Protein AF-W9GDC3-F1 (afdb_monomer_lite)

Secondary structure (DSSP, 8-state):
-PPPHHHHHHHHHHHHHHHHHHHHHHHHHHHHHHHHHHHHHHHHHHHHHHHHHHHHHHHHHHHHHHTT-TTGGGSSS---HHHHHHHHHHHHHHHHHHHHHHHHHHHHGGGS-TTS-HHHHHHHHHHHHHHHHHH-SSSSSSTT---HHHHHHHHHHTEEE-S--STTS-SEEEPPHHHHHHHTTSHHHHHHHHHHHHHHHHHHH-TTTTHHHHHHHHHHHHHHHHHH-TT-SSS-GGG----

pLDDT: mean 88.35, std 12.3, range [47.78, 98.81]

Structure (mmCIF, N/CA/C/O backbone):
data_AF-W9GDC3-F1
#
_entry.id   AF-W9GDC3-F1
#
loop_
_atom_site.group_PDB
_atom_site.id
_atom_site.type_symbol
_atom_site.label_atom_id
_atom_site.label_alt_id
_atom_site.label_comp_id
_atom_site.label_asym_id
_atom_site.label_e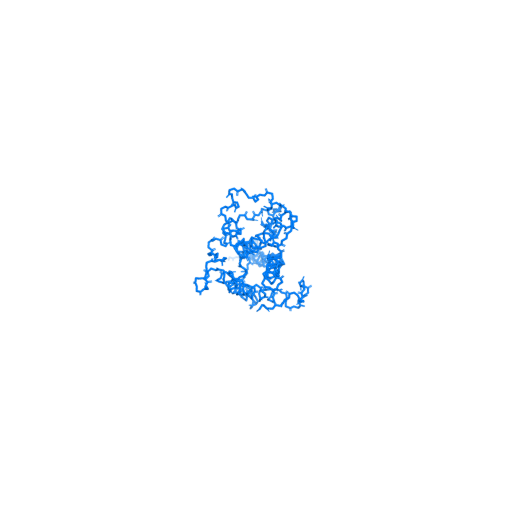ntity_id
_atom_site.label_seq_id
_atom_site.pdbx_PDB_ins_code
_atom_site.Cartn_x
_atom_site.Cartn_y
_atom_site.Cartn_z
_atom_site.occupancy
_atom_site.B_iso_or_equiv
_atom_site.auth_seq_id
_atom_site.auth_comp_id
_atom_site.auth_asym_id
_atom_site.auth_atom_id
_atom_site.pdbx_PDB_model_num
ATOM 1 N N . MET A 1 1 ? 25.804 4.069 -78.299 1.00 51.66 1 MET A N 1
ATOM 2 C CA . MET A 1 1 ? 25.306 5.002 -77.266 1.00 51.66 1 MET A CA 1
ATOM 3 C C . MET A 1 1 ? 26.262 4.945 -76.088 1.00 51.66 1 MET A C 1
ATOM 5 O O . MET A 1 1 ? 26.186 4.019 -75.295 1.00 51.66 1 MET A O 1
ATOM 9 N N . THR A 1 2 ? 27.228 5.857 -76.030 1.00 60.91 2 THR A N 1
ATOM 10 C CA . THR A 1 2 ? 28.110 6.018 -74.868 1.00 60.91 2 THR A CA 1
ATOM 11 C C . THR A 1 2 ? 27.336 6.804 -73.816 1.00 60.91 2 THR A C 1
ATOM 13 O O . THR A 1 2 ? 26.931 7.932 -74.090 1.00 60.91 2 THR A O 1
ATOM 16 N N . MET A 1 3 ? 27.059 6.207 -72.655 1.00 60.12 3 MET A N 1
ATOM 17 C CA . MET A 1 3 ? 26.543 6.977 -71.521 1.00 60.12 3 MET A CA 1
ATOM 18 C C . MET A 1 3 ? 27.547 8.084 -71.188 1.00 60.12 3 MET A C 1
ATOM 20 O O . MET A 1 3 ? 28.739 7.810 -71.056 1.00 60.12 3 MET A O 1
ATOM 24 N N . ASP A 1 4 ? 27.060 9.319 -71.084 1.00 78.06 4 ASP A N 1
ATOM 25 C CA . ASP A 1 4 ? 27.863 10.472 -70.689 1.00 78.06 4 ASP A CA 1
ATOM 26 C C . ASP A 1 4 ? 28.371 10.270 -69.249 1.00 78.06 4 ASP A C 1
ATOM 28 O O . ASP A 1 4 ? 27.628 9.813 -68.374 1.00 78.06 4 ASP A O 1
ATOM 32 N N . ALA A 1 5 ? 29.648 10.563 -68.995 1.00 74.81 5 ALA A N 1
ATOM 33 C CA . ALA A 1 5 ? 30.296 10.303 -67.704 1.00 74.81 5 ALA A CA 1
ATOM 34 C C . ALA A 1 5 ? 29.594 11.043 -66.548 1.00 74.81 5 ALA A C 1
ATOM 36 O O . ALA A 1 5 ? 29.575 10.568 -65.410 1.00 74.81 5 ALA A O 1
ATOM 37 N N . SER A 1 6 ? 28.952 12.168 -66.869 1.00 77.38 6 SER A N 1
ATOM 38 C CA . SER A 1 6 ? 28.090 12.946 -65.980 1.00 77.38 6 SER A CA 1
ATOM 39 C C . SER A 1 6 ? 26.901 12.125 -65.455 1.00 77.38 6 SER A C 1
ATOM 41 O O . SER A 1 6 ? 26.665 12.085 -64.249 1.00 77.38 6 SER A O 1
ATOM 43 N N . ALA A 1 7 ? 26.207 11.387 -66.328 1.00 79.62 7 ALA A N 1
ATOM 44 C CA . ALA A 1 7 ? 25.048 10.571 -65.973 1.00 79.62 7 ALA A CA 1
ATOM 45 C C . ALA A 1 7 ? 25.432 9.389 -65.071 1.00 79.62 7 ALA A C 1
ATOM 47 O O . ALA A 1 7 ? 24.717 9.074 -64.119 1.00 79.62 7 ALA A O 1
ATOM 48 N N . VAL A 1 8 ? 26.590 8.766 -65.324 1.00 80.56 8 VAL A N 1
ATOM 49 C CA . VAL A 1 8 ? 27.132 7.696 -64.466 1.00 80.56 8 VAL A CA 1
ATOM 50 C C . VAL A 1 8 ? 27.438 8.234 -63.065 1.00 80.56 8 VAL A C 1
ATOM 52 O O . VAL A 1 8 ? 27.071 7.604 -62.073 1.00 80.56 8 VAL A O 1
ATOM 55 N N . ALA A 1 9 ? 28.051 9.417 -62.972 1.00 82.69 9 ALA A N 1
ATOM 56 C CA . ALA A 1 9 ? 28.372 10.049 -61.695 1.00 82.69 9 ALA A CA 1
ATOM 57 C C . ALA A 1 9 ? 27.112 10.429 -60.897 1.00 82.69 9 ALA A C 1
ATOM 59 O O . ALA A 1 9 ? 27.062 10.198 -59.689 1.00 82.69 9 ALA A O 1
ATOM 60 N N . THR A 1 10 ? 26.071 10.951 -61.554 1.00 87.25 10 THR A N 1
ATOM 61 C CA . THR A 1 10 ? 24.799 11.289 -60.894 1.00 87.25 10 THR A CA 1
ATOM 62 C C . THR A 1 10 ? 24.083 10.050 -60.363 1.00 87.25 10 THR A C 1
ATOM 64 O O . THR A 1 10 ? 23.611 10.059 -59.227 1.00 87.25 10 THR A O 1
ATOM 67 N N . ILE A 1 11 ? 24.037 8.966 -61.145 1.00 87.44 11 ILE A N 1
ATOM 68 C CA . ILE A 1 11 ? 23.433 7.700 -60.708 1.00 87.44 11 ILE A CA 1
ATOM 69 C C . ILE A 1 11 ? 24.215 7.121 -59.523 1.00 87.44 11 ILE A C 1
ATOM 71 O O . ILE A 1 11 ? 23.612 6.726 -58.526 1.00 87.44 11 ILE A O 1
ATOM 75 N N . ALA A 1 12 ? 25.549 7.127 -59.586 1.00 85.56 12 ALA A N 1
ATOM 76 C CA . ALA A 1 12 ? 26.391 6.664 -58.486 1.00 85.56 12 ALA A CA 1
ATOM 77 C C . ALA A 1 12 ? 26.170 7.492 -57.207 1.00 85.56 12 ALA A C 1
ATOM 79 O O . ALA A 1 12 ? 25.976 6.925 -56.132 1.00 85.56 12 ALA A O 1
ATOM 80 N N . ALA A 1 13 ? 26.120 8.823 -57.318 1.00 87.81 13 ALA A N 1
ATOM 81 C CA . ALA A 1 13 ? 25.856 9.709 -56.186 1.00 87.81 13 ALA A CA 1
ATOM 82 C C . ALA A 1 13 ? 24.460 9.483 -55.579 1.00 87.81 13 ALA A C 1
ATOM 84 O O . ALA A 1 13 ? 24.324 9.435 -54.356 1.00 87.81 13 ALA A O 1
ATOM 85 N N . ALA A 1 14 ? 23.435 9.281 -56.413 1.00 87.56 14 ALA A N 1
ATOM 86 C CA . ALA A 1 14 ? 22.078 8.987 -55.955 1.00 87.56 14 ALA A CA 1
ATOM 87 C C . ALA A 1 14 ? 21.995 7.645 -55.206 1.00 87.56 14 ALA A C 1
ATOM 89 O O . ALA A 1 14 ? 21.336 7.560 -54.170 1.00 87.56 14 ALA A O 1
ATOM 90 N N . LEU A 1 15 ? 22.704 6.615 -55.680 1.00 89.19 15 LEU A N 1
ATOM 91 C CA . LEU A 1 15 ? 22.777 5.312 -55.009 1.00 89.19 15 LEU A CA 1
ATOM 92 C C . LEU A 1 15 ? 23.493 5.400 -53.655 1.00 89.19 15 LEU A C 1
ATOM 94 O O . LEU A 1 15 ? 23.014 4.834 -52.672 1.00 89.19 15 LEU A O 1
ATOM 98 N N . VAL A 1 16 ? 24.599 6.147 -53.578 1.00 91.44 16 VAL A N 1
ATOM 99 C CA . VAL A 1 16 ? 25.315 6.393 -52.315 1.00 91.44 16 VAL A CA 1
ATOM 100 C C . VAL A 1 16 ? 24.430 7.156 -51.327 1.00 91.44 16 VAL A C 1
ATOM 102 O O . VAL A 1 16 ? 24.347 6.771 -50.161 1.00 91.44 16 VAL A O 1
ATOM 105 N N . ALA A 1 17 ? 23.718 8.190 -51.784 1.00 89.31 17 ALA A N 1
ATOM 106 C CA . ALA A 1 17 ? 22.806 8.961 -50.943 1.00 89.31 17 ALA A CA 1
ATOM 107 C C . ALA A 1 17 ? 21.631 8.113 -50.425 1.00 89.31 17 ALA A C 1
ATOM 109 O O . ALA A 1 17 ? 21.289 8.192 -49.245 1.00 89.31 17 ALA A O 1
ATOM 110 N N . ALA A 1 18 ? 21.047 7.260 -51.272 1.00 87.88 18 ALA A N 1
ATOM 111 C CA . ALA A 1 18 ? 19.974 6.351 -50.872 1.00 87.88 18 ALA A CA 1
ATOM 112 C C . ALA A 1 18 ? 20.450 5.323 -49.833 1.00 87.88 18 ALA A C 1
ATOM 114 O O . ALA A 1 18 ? 19.770 5.092 -48.832 1.00 87.88 18 ALA A O 1
ATOM 115 N N . LEU A 1 19 ? 21.642 4.747 -50.022 1.00 91.56 19 LEU A N 1
ATOM 116 C CA . LEU A 1 19 ? 22.237 3.817 -49.062 1.00 91.56 19 LEU A CA 1
ATOM 117 C C . LEU A 1 19 ? 22.540 4.508 -47.721 1.00 91.56 19 LEU A C 1
ATOM 119 O O . LEU A 1 19 ? 22.236 3.960 -46.658 1.00 91.56 19 LEU A O 1
ATOM 123 N N . ALA A 1 20 ? 23.075 5.732 -47.754 1.00 89.00 20 ALA A N 1
ATOM 124 C CA . ALA A 1 20 ? 23.308 6.539 -46.558 1.00 89.00 20 ALA A CA 1
ATOM 125 C C . ALA A 1 20 ? 21.994 6.839 -45.814 1.00 89.00 20 ALA A C 1
ATOM 127 O O . ALA A 1 20 ? 21.903 6.608 -44.613 1.00 89.00 20 ALA A O 1
ATOM 128 N N . ALA A 1 21 ? 20.937 7.251 -46.517 1.00 88.12 21 ALA A N 1
ATOM 129 C CA . ALA A 1 21 ? 19.636 7.516 -45.904 1.00 88.12 21 ALA A CA 1
ATOM 130 C C . ALA A 1 21 ? 19.016 6.261 -45.259 1.00 88.12 21 ALA A C 1
ATOM 132 O O . ALA A 1 21 ? 18.512 6.329 -44.136 1.00 88.12 21 ALA A O 1
ATOM 133 N N . LEU A 1 22 ? 19.088 5.105 -45.929 1.00 90.19 22 LEU A N 1
ATOM 134 C CA . LEU A 1 22 ? 18.569 3.836 -45.404 1.00 90.19 22 LEU A CA 1
ATOM 135 C C . LEU A 1 22 ? 19.338 3.366 -44.165 1.00 90.19 22 LEU A C 1
ATOM 137 O O . LEU A 1 22 ? 18.732 2.952 -43.176 1.00 90.19 22 LEU A O 1
ATOM 141 N N . THR A 1 23 ? 20.668 3.462 -44.195 1.00 87.19 23 THR A N 1
ATOM 142 C CA . THR A 1 23 ? 21.517 3.118 -43.045 1.00 87.19 23 THR A CA 1
ATOM 143 C C . THR A 1 23 ? 21.293 4.073 -41.876 1.00 87.19 23 THR A C 1
ATOM 145 O O . THR A 1 23 ? 21.126 3.607 -40.750 1.00 87.19 23 THR A O 1
ATOM 148 N N . SER A 1 24 ? 21.186 5.382 -42.122 1.00 89.56 24 SER A N 1
ATOM 149 C CA . SER A 1 24 ? 20.829 6.372 -41.101 1.00 89.56 24 SER A CA 1
ATOM 150 C C . SER A 1 24 ? 19.452 6.108 -40.491 1.00 89.56 24 SER A C 1
ATOM 152 O O . SER A 1 24 ? 19.323 6.137 -39.269 1.00 89.56 24 SER A O 1
ATOM 154 N N . ALA A 1 25 ? 18.437 5.794 -41.301 1.00 87.62 25 ALA A N 1
ATOM 155 C CA . ALA A 1 25 ? 17.101 5.459 -40.808 1.00 87.62 25 ALA A CA 1
ATOM 156 C C . ALA A 1 25 ? 17.109 4.177 -39.959 1.00 87.62 25 ALA A C 1
ATOM 158 O O . ALA A 1 25 ? 16.491 4.134 -38.894 1.00 87.62 25 ALA A O 1
ATOM 159 N N . TRP A 1 26 ? 17.853 3.153 -40.386 1.00 86.12 26 TRP A N 1
ATOM 160 C CA . TRP A 1 26 ? 18.022 1.913 -39.629 1.00 86.12 26 TRP A CA 1
ATOM 161 C C . TRP A 1 26 ? 18.735 2.146 -38.290 1.00 86.12 26 TRP A C 1
ATOM 163 O O . TRP A 1 26 ? 18.253 1.700 -37.245 1.00 86.12 26 TRP A O 1
ATOM 173 N N . PHE A 1 27 ? 19.840 2.900 -38.290 1.00 86.69 27 PHE A N 1
ATOM 174 C CA . PHE A 1 27 ? 20.553 3.272 -37.067 1.00 86.69 27 PHE A CA 1
ATOM 175 C C . PHE A 1 27 ? 19.678 4.108 -36.131 1.00 86.69 27 PHE A C 1
ATOM 177 O O . PHE A 1 27 ? 19.668 3.838 -34.933 1.00 86.69 27 PHE A O 1
ATOM 184 N N . ALA A 1 28 ? 18.907 5.063 -36.659 1.00 83.88 28 ALA A N 1
ATOM 185 C CA . ALA A 1 28 ? 17.985 5.886 -35.880 1.00 83.88 28 ALA A CA 1
ATOM 186 C C . ALA A 1 28 ? 16.851 5.060 -35.252 1.00 83.88 28 ALA A C 1
ATOM 188 O O . ALA A 1 28 ? 16.516 5.249 -34.084 1.00 83.88 28 ALA A O 1
ATOM 189 N N . GLN A 1 29 ? 16.281 4.096 -35.981 1.00 80.69 29 GLN A N 1
ATOM 190 C CA . GLN A 1 29 ? 15.280 3.186 -35.417 1.00 80.69 29 GLN A CA 1
ATOM 191 C C . GLN A 1 29 ? 15.870 2.299 -34.317 1.00 80.69 29 GLN A C 1
ATOM 193 O O . GLN A 1 29 ? 15.242 2.101 -33.272 1.00 80.69 29 GLN A O 1
ATOM 198 N N . ARG A 1 30 ? 17.084 1.779 -34.530 1.00 79.31 30 ARG A N 1
ATOM 199 C CA . ARG A 1 30 ? 17.767 0.908 -33.568 1.00 79.31 30 ARG A CA 1
ATOM 200 C C . ARG A 1 30 ? 18.193 1.668 -32.311 1.00 79.31 30 ARG A C 1
ATOM 202 O O . ARG A 1 30 ? 17.996 1.159 -31.209 1.00 79.31 30 ARG A O 1
ATOM 209 N N . SER A 1 31 ? 18.707 2.889 -32.455 1.00 77.12 31 SER A N 1
ATOM 210 C CA . SER A 1 31 ? 19.062 3.752 -31.324 1.00 77.12 31 SER A CA 1
ATOM 211 C C . SER A 1 31 ? 17.824 4.198 -30.542 1.00 77.12 31 SER A C 1
ATOM 213 O O . SER A 1 31 ? 17.837 4.144 -29.315 1.00 77.12 31 SER A O 1
ATOM 215 N N . ALA A 1 32 ? 16.717 4.526 -31.218 1.00 77.44 32 ALA A N 1
ATOM 216 C CA . ALA A 1 32 ? 15.449 4.849 -30.565 1.00 77.44 32 ALA A CA 1
ATOM 217 C C . ALA A 1 32 ? 14.855 3.649 -29.806 1.00 77.44 32 ALA A C 1
ATOM 219 O O . ALA A 1 32 ? 14.276 3.814 -28.734 1.00 77.44 32 ALA A O 1
ATOM 220 N N . ALA A 1 33 ? 14.983 2.426 -30.332 1.00 73.75 33 ALA A N 1
ATOM 221 C CA . ALA A 1 33 ? 14.582 1.215 -29.613 1.00 73.75 33 ALA A CA 1
ATOM 222 C C . ALA A 1 33 ? 15.433 0.990 -28.350 1.00 73.75 33 ALA A C 1
ATOM 224 O O . ALA A 1 33 ? 14.867 0.816 -27.274 1.00 73.75 33 ALA A O 1
ATOM 225 N N . ALA A 1 34 ? 16.762 1.076 -28.459 1.00 72.00 34 ALA A N 1
ATOM 226 C CA . ALA A 1 34 ? 17.667 0.923 -27.318 1.00 72.00 34 ALA A CA 1
ATOM 227 C C . ALA A 1 34 ? 17.453 2.011 -26.250 1.00 72.00 34 ALA A C 1
ATOM 229 O O . ALA A 1 34 ? 17.382 1.711 -25.061 1.00 72.00 34 ALA A O 1
ATOM 230 N N . SER A 1 35 ? 17.273 3.268 -26.667 1.00 72.50 35 SER A N 1
ATOM 231 C CA . SER A 1 35 ? 16.982 4.380 -25.757 1.00 72.50 35 SER A CA 1
ATOM 232 C C . SER A 1 35 ? 15.668 4.165 -25.000 1.00 72.50 35 SER A C 1
ATOM 234 O O . SER A 1 35 ? 15.652 4.316 -23.781 1.00 72.50 35 SER A O 1
ATOM 236 N N . ARG A 1 36 ? 14.600 3.716 -25.679 1.00 69.00 36 ARG A N 1
ATOM 237 C CA . ARG A 1 36 ? 13.322 3.373 -25.027 1.00 69.00 36 ARG A CA 1
ATOM 238 C C . ARG A 1 36 ? 13.478 2.275 -23.977 1.00 69.00 36 ARG A C 1
ATOM 240 O O . ARG A 1 36 ? 12.894 2.398 -22.905 1.00 69.00 36 ARG A O 1
ATOM 247 N N . MET A 1 37 ? 14.276 1.244 -24.261 1.00 66.88 37 MET A N 1
ATOM 248 C CA . MET A 1 37 ? 14.552 0.171 -23.299 1.00 66.88 37 MET A CA 1
ATOM 249 C C . MET A 1 37 ? 15.297 0.688 -22.062 1.00 66.88 37 MET A C 1
ATOM 251 O O . MET A 1 37 ? 14.868 0.425 -20.944 1.00 66.88 37 MET A O 1
ATOM 255 N N . HIS A 1 38 ? 16.352 1.488 -22.237 1.00 64.38 38 HIS A N 1
ATOM 256 C CA . HIS A 1 38 ? 17.088 2.061 -21.103 1.00 64.38 38 HIS A CA 1
ATOM 257 C C . HIS A 1 38 ? 16.225 2.992 -20.243 1.00 64.38 38 HIS A C 1
ATOM 259 O O . HIS A 1 38 ? 16.303 2.956 -19.015 1.00 64.38 38 HIS A O 1
ATOM 265 N N . THR A 1 39 ? 15.374 3.810 -20.868 1.00 66.56 39 THR A N 1
ATOM 266 C CA . THR A 1 39 ? 14.430 4.669 -20.144 1.00 66.56 39 THR A CA 1
ATOM 267 C C . THR A 1 39 ? 13.408 3.845 -19.356 1.00 66.56 39 THR A C 1
ATOM 269 O O . THR A 1 39 ? 13.122 4.173 -18.206 1.00 66.56 39 THR A O 1
ATOM 272 N N . ALA A 1 40 ? 12.900 2.757 -19.939 1.00 64.81 40 ALA A N 1
ATOM 273 C CA . ALA A 1 40 ? 11.991 1.830 -19.274 1.00 64.81 40 ALA A CA 1
ATOM 274 C C . ALA A 1 40 ? 12.639 1.131 -18.064 1.00 64.81 40 ALA A C 1
ATOM 276 O O . ALA A 1 40 ? 12.044 1.089 -16.989 1.00 64.81 40 ALA A O 1
ATOM 277 N N . GLU A 1 41 ? 13.878 0.649 -18.197 1.00 64.56 41 GLU A N 1
ATOM 278 C CA . GLU A 1 41 ? 14.624 0.025 -17.094 1.00 64.56 41 GLU A CA 1
ATOM 279 C C . GLU A 1 41 ? 14.880 1.006 -15.940 1.00 64.56 41 GLU A C 1
ATOM 281 O O . GLU A 1 41 ? 14.647 0.669 -14.775 1.00 64.56 41 GLU A O 1
ATOM 286 N N . ALA A 1 42 ? 15.314 2.232 -16.250 1.00 67.25 42 ALA A N 1
ATOM 287 C CA . ALA A 1 42 ? 15.547 3.271 -15.247 1.00 67.25 42 ALA A CA 1
ATOM 288 C C . ALA A 1 42 ? 14.260 3.621 -14.480 1.00 67.25 42 ALA A C 1
ATOM 290 O O . ALA A 1 42 ? 14.270 3.773 -13.255 1.00 67.25 42 ALA A O 1
ATOM 291 N N . LEU A 1 43 ? 13.135 3.686 -15.193 1.00 65.25 43 LEU A N 1
ATOM 292 C CA . LEU A 1 43 ? 11.832 3.966 -14.608 1.00 65.25 43 LEU A CA 1
ATOM 293 C C . LEU A 1 43 ? 11.319 2.790 -13.754 1.00 65.25 43 LEU A C 1
ATOM 295 O O . LEU A 1 43 ? 10.816 2.999 -12.651 1.00 65.25 43 LEU A O 1
ATOM 299 N N . ALA A 1 44 ? 11.524 1.547 -14.199 1.00 65.62 44 ALA A N 1
ATOM 300 C CA . ALA A 1 44 ? 11.178 0.356 -13.427 1.00 65.62 44 ALA A CA 1
ATOM 301 C C . ALA A 1 44 ? 11.952 0.288 -12.100 1.00 65.62 44 ALA A C 1
ATOM 303 O O . ALA A 1 44 ? 11.371 -0.029 -11.062 1.00 65.62 44 ALA A O 1
ATOM 304 N N . VAL A 1 45 ? 13.247 0.625 -12.095 1.00 67.44 45 VAL A N 1
ATOM 305 C CA . VAL A 1 45 ? 14.034 0.736 -10.853 1.00 67.44 45 VAL A CA 1
ATOM 306 C C . VAL A 1 45 ? 13.454 1.812 -9.933 1.00 67.44 45 VAL A C 1
ATOM 308 O O . VAL A 1 45 ? 13.302 1.565 -8.736 1.00 67.44 45 VAL A O 1
ATOM 311 N N . LYS A 1 46 ? 13.063 2.963 -10.492 1.00 71.75 46 LYS A N 1
ATOM 312 C CA . LYS A 1 46 ? 12.499 4.086 -9.734 1.00 71.75 46 LYS A CA 1
ATOM 313 C C . LYS A 1 46 ? 11.191 3.742 -9.013 1.00 71.75 46 LYS A C 1
ATOM 315 O O . LYS A 1 46 ? 10.968 4.268 -7.930 1.00 71.75 46 LYS A O 1
ATOM 320 N N . PHE A 1 47 ? 10.360 2.849 -9.556 1.00 75.50 47 PHE A N 1
ATOM 321 C CA . PHE A 1 47 ? 9.105 2.425 -8.912 1.00 75.50 47 PHE A CA 1
ATOM 322 C C . PHE A 1 47 ? 9.230 1.184 -8.024 1.00 75.50 47 PHE A C 1
ATOM 324 O O . PHE A 1 47 ? 8.410 0.986 -7.127 1.00 75.50 47 PHE A O 1
ATOM 331 N N . ARG A 1 48 ? 10.264 0.358 -8.227 1.00 80.88 48 ARG A N 1
ATOM 332 C CA . ARG A 1 48 ? 10.515 -0.819 -7.380 1.00 80.88 48 ARG A CA 1
ATOM 333 C C . ARG A 1 48 ? 10.808 -0.433 -5.937 1.00 80.88 48 ARG A C 1
ATOM 335 O O . ARG A 1 48 ? 10.316 -1.107 -5.040 1.00 80.88 48 ARG A O 1
ATOM 342 N N . GLU A 1 49 ? 11.585 0.625 -5.718 1.00 87.69 49 GLU A N 1
ATOM 343 C CA . GLU A 1 49 ? 11.979 1.027 -4.364 1.00 87.69 49 GLU A CA 1
ATOM 344 C C . GLU A 1 49 ? 10.796 1.554 -3.533 1.00 87.69 49 GLU A C 1
ATOM 346 O O . GLU A 1 49 ? 10.568 1.043 -2.435 1.00 87.69 49 GLU A O 1
ATOM 351 N N . PRO A 1 50 ? 9.962 2.481 -4.040 1.00 92.25 50 PRO A N 1
ATOM 352 C CA . PRO A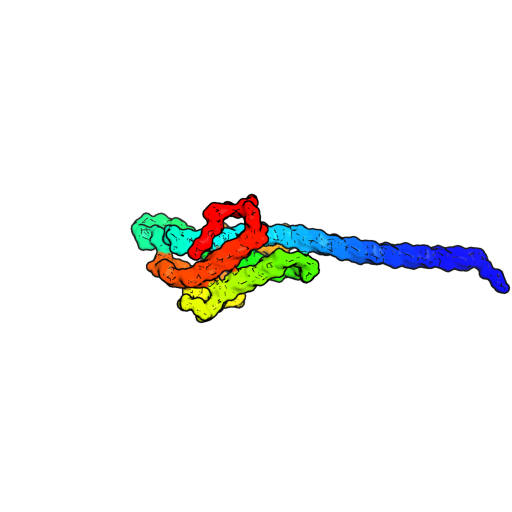 1 50 ? 8.800 2.932 -3.287 1.00 92.25 50 PRO A CA 1
ATOM 353 C C . PRO A 1 50 ? 7.753 1.830 -3.072 1.00 92.25 50 PRO A C 1
ATOM 355 O O . PRO A 1 50 ? 7.180 1.743 -1.985 1.00 92.25 50 PRO A O 1
ATOM 358 N N . LEU A 1 51 ? 7.551 0.935 -4.051 1.00 94.06 51 LEU A N 1
ATOM 359 C CA . LEU A 1 51 ? 6.680 -0.232 -3.882 1.00 94.06 51 LEU A CA 1
ATOM 360 C C . LEU A 1 51 ? 7.205 -1.183 -2.799 1.00 94.06 51 LEU A C 1
ATOM 362 O O . LEU A 1 51 ? 6.431 -1.629 -1.952 1.00 94.06 51 LEU A O 1
ATOM 366 N N . LEU A 1 52 ? 8.511 -1.475 -2.806 1.00 94.81 52 LEU A N 1
ATOM 367 C CA . LEU A 1 52 ? 9.171 -2.275 -1.774 1.00 94.81 52 LEU A CA 1
ATOM 368 C C . LEU A 1 52 ? 8.936 -1.664 -0.391 1.00 94.81 52 LEU A C 1
ATOM 370 O O . LEU A 1 52 ? 8.504 -2.369 0.521 1.00 94.81 52 LEU A O 1
ATOM 374 N N . GLN A 1 53 ? 9.172 -0.360 -0.242 1.00 96.94 53 GLN A N 1
ATOM 375 C CA . GLN A 1 53 ? 9.006 0.321 1.037 1.00 96.94 53 GLN A CA 1
ATOM 376 C C . GLN A 1 53 ? 7.547 0.315 1.503 1.00 96.94 53 GLN A C 1
ATOM 378 O O . GLN A 1 53 ? 7.279 0.047 2.675 1.00 96.94 53 GLN A O 1
ATOM 383 N N . ALA A 1 54 ? 6.593 0.567 0.605 1.00 98.25 54 ALA A N 1
ATOM 384 C CA . ALA A 1 54 ? 5.172 0.549 0.936 1.00 98.25 54 ALA A CA 1
ATOM 385 C C . ALA A 1 54 ? 4.700 -0.854 1.351 1.00 98.25 54 ALA A C 1
ATOM 387 O O . ALA A 1 54 ? 4.028 -1.001 2.375 1.00 98.25 54 ALA A O 1
ATOM 388 N N . ALA A 1 55 ? 5.114 -1.895 0.619 1.00 98.50 55 ALA A N 1
ATOM 389 C CA . ALA A 1 55 ? 4.820 -3.282 0.969 1.00 98.50 55 ALA A CA 1
ATOM 390 C C . ALA A 1 55 ? 5.449 -3.675 2.316 1.00 98.50 55 ALA A C 1
ATOM 392 O O . ALA A 1 55 ? 4.780 -4.273 3.161 1.00 98.50 55 ALA A O 1
ATOM 393 N N . PHE A 1 56 ? 6.707 -3.287 2.554 1.00 98.44 56 PHE A N 1
ATOM 394 C CA . PHE A 1 56 ? 7.414 -3.543 3.808 1.00 98.44 56 PHE A CA 1
ATOM 395 C C . PHE A 1 56 ? 6.783 -2.818 5.008 1.00 98.44 56 PHE A C 1
ATOM 397 O O . PHE A 1 56 ? 6.643 -3.401 6.088 1.00 98.44 56 PHE A O 1
ATOM 404 N N . ASN A 1 57 ? 6.360 -1.567 4.835 1.00 98.50 57 ASN A N 1
ATOM 405 C CA . ASN A 1 57 ? 5.691 -0.808 5.888 1.00 98.50 57 ASN A CA 1
ATOM 406 C C . ASN A 1 57 ? 4.331 -1.416 6.234 1.00 98.50 57 ASN A C 1
ATOM 408 O O . ASN A 1 57 ? 4.019 -1.597 7.413 1.00 98.50 57 ASN A O 1
ATOM 412 N N . LEU A 1 58 ? 3.533 -1.765 5.219 1.00 98.75 58 LEU A N 1
ATOM 413 C CA . LEU A 1 58 ? 2.216 -2.351 5.432 1.00 98.75 58 LEU A CA 1
ATOM 414 C C . LEU A 1 58 ? 2.321 -3.734 6.085 1.00 98.75 58 LEU A C 1
ATOM 416 O O . LEU A 1 58 ? 1.655 -3.973 7.091 1.00 98.75 58 LEU A O 1
ATOM 420 N N . GLN A 1 59 ? 3.202 -4.616 5.600 1.00 98.50 59 GLN A N 1
ATOM 421 C CA . GLN A 1 59 ? 3.385 -5.936 6.218 1.00 98.50 59 GLN A CA 1
ATOM 422 C C . GLN A 1 59 ? 3.852 -5.815 7.679 1.00 98.50 59 GLN A C 1
ATOM 424 O O . GLN A 1 59 ? 3.316 -6.496 8.552 1.00 98.50 59 GLN A O 1
ATOM 429 N N . THR A 1 60 ? 4.754 -4.869 7.972 1.00 98.25 60 THR A N 1
ATOM 430 C CA . THR A 1 60 ? 5.217 -4.591 9.341 1.00 98.25 60 THR A CA 1
ATOM 431 C C . THR A 1 60 ? 4.071 -4.101 10.221 1.00 98.25 60 THR A C 1
ATOM 433 O O . THR A 1 60 ? 3.919 -4.544 11.361 1.00 98.25 60 THR A O 1
ATOM 436 N N . ARG A 1 61 ? 3.232 -3.191 9.712 1.00 98.25 61 ARG A N 1
ATOM 437 C CA . ARG A 1 61 ? 2.061 -2.698 10.444 1.00 98.25 61 ARG A CA 1
ATOM 438 C C . ARG A 1 61 ? 1.104 -3.838 10.763 1.00 98.25 61 ARG A C 1
ATOM 440 O O . ARG A 1 61 ? 0.666 -3.935 11.906 1.00 98.25 61 ARG A O 1
ATOM 447 N N . ILE A 1 62 ? 0.830 -4.716 9.800 1.00 98.44 62 ILE A N 1
ATOM 448 C CA . ILE A 1 62 ? -0.037 -5.881 10.006 1.00 98.44 62 ILE A CA 1
ATOM 449 C C . ILE A 1 62 ? 0.563 -6.831 11.049 1.00 98.44 62 ILE A C 1
ATOM 451 O O . ILE A 1 62 ? -0.146 -7.253 11.966 1.00 98.44 62 ILE A O 1
ATOM 455 N N . TYR A 1 63 ? 1.869 -7.103 10.979 1.00 97.88 63 TYR A N 1
ATOM 456 C CA . TYR A 1 63 ? 2.565 -7.886 11.998 1.00 97.88 63 TYR A CA 1
ATOM 457 C C . TYR A 1 63 ? 2.404 -7.261 13.392 1.00 97.88 63 TYR A C 1
ATOM 459 O O . TYR A 1 63 ? 2.009 -7.932 14.347 1.00 97.88 63 TYR A O 1
ATOM 467 N N . ASN A 1 64 ? 2.624 -5.951 13.513 1.00 96.88 64 ASN A N 1
ATOM 468 C CA . ASN A 1 64 ? 2.491 -5.233 14.778 1.00 96.88 64 ASN A CA 1
ATOM 469 C C . ASN A 1 64 ? 1.052 -5.266 15.314 1.00 96.88 64 ASN A C 1
ATOM 471 O O . ASN A 1 64 ? 0.852 -5.394 16.522 1.00 96.88 64 ASN A O 1
ATOM 475 N N . ILE A 1 65 ? 0.044 -5.187 14.443 1.00 96.75 65 ILE A N 1
ATOM 476 C CA . ILE A 1 65 ? -1.367 -5.327 14.824 1.00 96.75 65 ILE A CA 1
ATOM 477 C C . ILE A 1 65 ? -1.624 -6.726 15.392 1.00 96.75 65 ILE A C 1
ATOM 479 O O . ILE A 1 65 ? -2.132 -6.842 16.507 1.00 96.75 65 ILE A O 1
ATOM 483 N N . LEU A 1 66 ? -1.231 -7.778 14.669 1.00 96.56 66 LEU A N 1
ATOM 484 C CA . LEU A 1 66 ? -1.625 -9.152 14.988 1.00 96.56 66 LEU A CA 1
ATOM 485 C C . LEU A 1 66 ? -0.759 -9.855 16.040 1.00 96.56 66 LEU A C 1
ATOM 487 O O . LEU A 1 66 ? -1.274 -10.722 16.749 1.00 96.56 66 LEU A O 1
ATOM 491 N N . ARG A 1 67 ? 0.534 -9.526 16.138 1.00 95.62 67 ARG A N 1
ATOM 492 C CA . ARG A 1 67 ? 1.478 -10.149 17.092 1.00 95.62 67 ARG A CA 1
ATOM 493 C C . ARG A 1 67 ? 1.756 -9.266 18.286 1.00 95.62 67 ARG A C 1
ATOM 495 O O . ARG A 1 67 ? 1.811 -9.756 19.406 1.00 95.62 67 ARG A O 1
ATOM 502 N N . GLN A 1 68 ? 1.920 -7.967 18.053 1.00 93.88 68 GLN A N 1
ATOM 503 C CA . GLN A 1 68 ? 2.285 -7.022 19.109 1.00 93.88 68 GLN A CA 1
ATOM 504 C C . GLN A 1 68 ? 1.078 -6.278 19.691 1.00 93.88 68 GLN A C 1
ATOM 506 O O . GLN A 1 68 ? 1.247 -5.471 20.607 1.00 93.88 68 GLN A O 1
ATOM 511 N N . GLY A 1 69 ? -0.129 -6.525 19.170 1.00 93.50 69 GLY A N 1
ATOM 512 C CA . GLY A 1 69 ? -1.365 -5.900 19.633 1.00 93.50 69 GLY A CA 1
ATOM 513 C C . GLY A 1 69 ? -1.377 -4.383 19.455 1.00 93.50 69 GLY A C 1
ATOM 514 O O . GLY A 1 69 ? -1.929 -3.694 20.306 1.00 93.50 69 GLY A O 1
ATOM 515 N N . PHE A 1 70 ? -0.741 -3.854 18.401 1.00 95.31 70 PHE A N 1
ATOM 516 C CA . PHE A 1 70 ? -0.522 -2.414 18.214 1.00 95.31 70 PHE A CA 1
ATOM 517 C C . PHE A 1 70 ? -1.789 -1.572 18.411 1.00 95.31 70 PHE A C 1
ATOM 519 O O . PHE A 1 70 ? -1.754 -0.637 19.199 1.00 95.31 70 PHE A O 1
ATOM 526 N N . LEU A 1 71 ? -2.905 -1.924 17.760 1.00 94.25 71 LEU A N 1
ATOM 527 C CA . LEU A 1 71 ? -4.167 -1.184 17.908 1.00 94.25 71 LEU A CA 1
ATOM 528 C C . LEU A 1 71 ? -4.781 -1.368 19.302 1.00 94.25 71 LEU A C 1
ATOM 530 O O . LEU A 1 71 ? -5.204 -0.395 19.920 1.00 94.25 71 LEU A O 1
ATOM 534 N N . ARG A 1 72 ? -4.762 -2.599 19.832 1.00 91.25 72 ARG A N 1
ATOM 535 C CA . ARG A 1 72 ? -5.304 -2.929 21.161 1.00 91.25 72 ARG A CA 1
ATOM 536 C C . ARG A 1 72 ? -4.623 -2.150 22.286 1.00 91.25 72 ARG A C 1
ATOM 538 O O . ARG A 1 72 ? -5.252 -1.852 23.290 1.00 91.25 72 ARG A O 1
ATOM 545 N N . LYS A 1 73 ? -3.345 -1.789 22.141 1.00 90.25 73 LYS A N 1
ATOM 546 C CA . LYS A 1 73 ? -2.640 -0.987 23.157 1.00 90.25 73 LYS A CA 1
ATOM 547 C C . LYS A 1 73 ? -3.333 0.338 23.457 1.00 90.25 73 LYS A C 1
ATOM 549 O O . LYS A 1 73 ? -3.136 0.842 24.547 1.00 90.25 73 LYS A O 1
ATOM 554 N N . PHE A 1 74 ? -4.132 0.859 22.527 1.00 87.62 74 PHE A N 1
ATOM 555 C CA . PHE A 1 74 ? -4.828 2.135 22.653 1.00 87.62 74 PHE A CA 1
ATOM 556 C C . PHE A 1 74 ? -6.300 1.999 23.081 1.00 87.62 74 PHE A C 1
ATOM 558 O O . PHE A 1 74 ? -7.045 2.970 22.978 1.00 87.62 74 PHE A O 1
ATOM 565 N N . THR A 1 75 ? -6.754 0.819 23.529 1.00 84.38 75 THR A N 1
ATOM 566 C CA . THR A 1 75 ? -8.134 0.622 24.027 1.00 84.38 75 THR A CA 1
ATOM 567 C C . THR A 1 75 ? -8.267 0.693 25.542 1.00 84.38 75 THR A C 1
ATOM 569 O O . THR A 1 75 ? -9.385 0.754 26.045 1.00 84.38 75 THR A O 1
ATOM 572 N N . THR A 1 76 ? -7.165 0.635 26.291 1.00 78.56 76 THR A N 1
ATOM 573 C CA . THR A 1 76 ? -7.196 0.514 27.755 1.00 78.56 76 THR A CA 1
ATOM 574 C C . THR A 1 76 ? -6.340 1.579 28.421 1.00 78.56 76 THR A C 1
ATOM 576 O O . THR A 1 76 ? -5.123 1.562 28.274 1.00 78.56 76 THR A O 1
ATOM 579 N N . GLY A 1 77 ? -6.966 2.425 29.238 1.00 73.81 77 GLY A N 1
ATOM 580 C CA . GLY A 1 77 ? -6.282 3.472 29.997 1.00 73.81 77 GLY A CA 1
ATOM 581 C C . GLY A 1 77 ? -6.203 4.814 29.258 1.00 73.81 77 GLY A C 1
ATOM 582 O O . GLY A 1 77 ? -6.607 4.916 28.098 1.00 73.81 77 GLY A O 1
ATOM 583 N N . PRO A 1 78 ? -5.739 5.874 29.943 1.00 82.69 78 PRO A N 1
ATOM 584 C CA . PRO A 1 78 ? -5.626 7.195 29.346 1.00 82.69 78 PRO A CA 1
ATOM 585 C C . PRO A 1 78 ? -4.461 7.220 28.352 1.00 82.69 78 PRO A C 1
ATOM 587 O O . PRO A 1 78 ? -3.301 7.056 28.730 1.00 82.69 78 PRO A O 1
ATOM 590 N N . HIS A 1 79 ? -4.775 7.464 27.083 1.00 87.75 79 HIS A N 1
ATOM 591 C CA . HIS A 1 79 ? -3.794 7.752 26.042 1.00 87.75 79 HIS A CA 1
ATOM 592 C C . HIS A 1 79 ? -3.992 9.177 25.530 1.00 87.75 79 HIS A C 1
ATOM 594 O O . HIS A 1 79 ? -5.136 9.628 25.444 1.00 87.75 79 HIS A O 1
ATOM 600 N N . PRO A 1 80 ? -2.914 9.883 25.148 1.00 90.81 80 PRO A N 1
ATOM 601 C CA . PRO A 1 80 ? -3.049 11.134 24.419 1.00 90.81 80 PRO A CA 1
ATOM 602 C C . PRO A 1 80 ? -3.889 10.919 23.155 1.00 90.81 80 PRO A C 1
ATOM 604 O O . PRO A 1 80 ? -3.625 9.989 22.392 1.00 90.81 8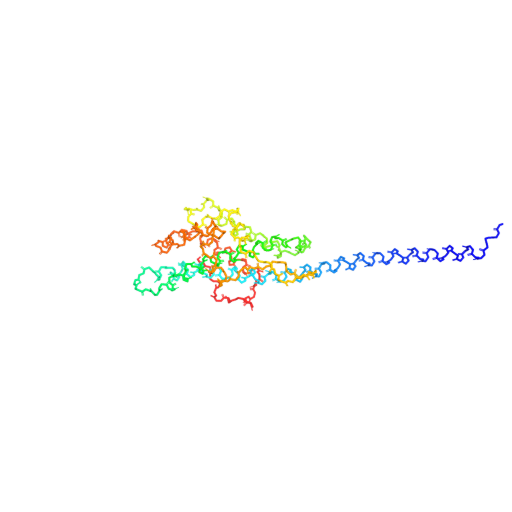0 PRO A O 1
ATOM 607 N N . GLU A 1 81 ? -4.863 11.796 22.896 1.00 88.81 81 GLU A N 1
ATOM 608 C CA . GLU A 1 81 ? -5.720 11.719 21.698 1.00 88.81 81 GLU A CA 1
ATOM 609 C C . GLU A 1 81 ? -4.892 11.632 20.409 1.00 88.81 81 GLU A C 1
ATOM 611 O O . GLU A 1 81 ? -5.210 10.860 19.506 1.00 88.81 81 GLU A O 1
ATOM 616 N N . ARG A 1 82 ? -3.764 12.352 20.372 1.00 92.50 82 ARG A N 1
ATOM 617 C CA . ARG A 1 82 ? -2.782 12.312 19.283 1.00 92.50 82 ARG A CA 1
ATOM 618 C C . ARG A 1 82 ? -2.278 10.898 18.982 1.00 92.50 82 ARG A C 1
ATOM 620 O O . ARG A 1 82 ? -2.135 10.549 17.813 1.00 92.50 82 ARG A O 1
ATOM 627 N N . ASP A 1 83 ? -1.984 10.101 20.005 1.00 93.25 83 ASP A N 1
ATOM 628 C CA . ASP A 1 83 ? -1.410 8.763 19.828 1.00 93.25 83 ASP A CA 1
ATOM 629 C C . ASP A 1 83 ? -2.466 7.792 19.294 1.00 93.25 83 ASP A C 1
ATOM 631 O O . ASP 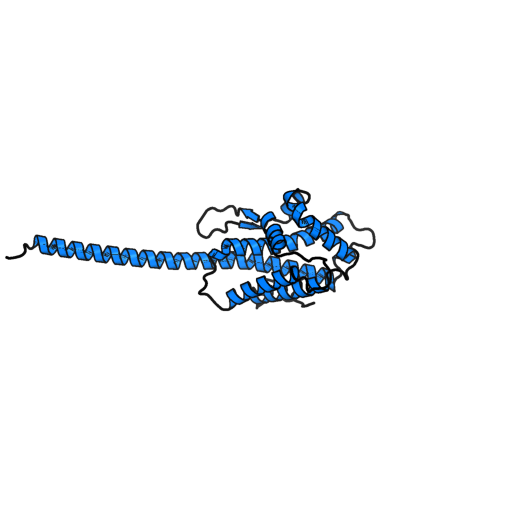A 1 83 ? -2.193 6.982 18.403 1.00 93.25 83 ASP A O 1
ATOM 635 N N . VAL A 1 84 ? -3.699 7.932 19.791 1.00 91.94 84 VAL A N 1
ATOM 636 C CA . VAL A 1 84 ? -4.859 7.183 19.303 1.00 91.94 84 VAL A CA 1
ATOM 637 C C . VAL A 1 84 ? -5.124 7.522 17.836 1.00 91.94 84 VAL A C 1
ATOM 639 O O . VAL A 1 84 ? -5.202 6.605 17.016 1.00 91.94 84 VAL A O 1
ATOM 642 N N . ALA A 1 85 ? -5.191 8.811 17.491 1.00 92.81 85 ALA A N 1
ATOM 643 C CA . ALA A 1 85 ? -5.394 9.280 16.121 1.00 92.81 85 ALA A CA 1
ATOM 644 C C . ALA A 1 85 ? -4.286 8.773 15.188 1.00 92.81 85 ALA A C 1
ATOM 646 O O . ALA A 1 85 ? -4.577 8.129 14.182 1.00 92.81 85 ALA A O 1
ATOM 647 N N . TYR A 1 86 ? -3.015 8.926 15.580 1.00 95.50 86 TYR A N 1
ATOM 648 C CA . TYR A 1 86 ? -1.877 8.400 14.823 1.00 95.50 86 TYR A CA 1
ATOM 649 C C . TYR A 1 86 ? -2.002 6.895 14.556 1.00 95.50 86 TYR A C 1
ATOM 651 O O . TYR A 1 86 ? -1.725 6.448 13.444 1.00 95.50 86 TYR A O 1
ATOM 659 N N . SER A 1 87 ? -2.429 6.101 15.545 1.00 95.81 87 SER A N 1
ATOM 660 C CA . SER A 1 87 ? -2.553 4.648 15.379 1.00 95.81 87 SER A CA 1
ATOM 661 C C . SER A 1 87 ? -3.527 4.258 14.260 1.00 95.81 87 SER A C 1
ATOM 663 O O . SER A 1 87 ? -3.252 3.307 13.522 1.00 95.81 87 SER A O 1
ATOM 665 N N . ILE A 1 88 ? -4.616 5.012 14.093 1.00 97.12 88 ILE A N 1
ATOM 666 C CA . ILE A 1 88 ? -5.634 4.774 13.067 1.00 97.12 88 ILE A CA 1
ATOM 667 C C . ILE A 1 88 ? -5.205 5.409 11.746 1.00 97.12 88 ILE A C 1
ATOM 669 O O . ILE A 1 88 ? -5.103 4.713 10.737 1.00 97.12 88 ILE A O 1
ATOM 673 N N . ASP A 1 89 ? -4.875 6.698 11.758 1.00 97.88 89 ASP A N 1
ATOM 674 C CA . ASP A 1 89 ? -4.608 7.487 10.555 1.00 97.88 89 ASP A CA 1
ATOM 675 C C . ASP A 1 89 ? -3.336 7.030 9.840 1.00 97.88 89 ASP A C 1
ATOM 677 O O . ASP A 1 89 ? -3.312 6.924 8.613 1.00 97.88 89 ASP A O 1
ATOM 681 N N . ASN A 1 90 ? -2.288 6.657 10.582 1.00 98.44 90 ASN A N 1
ATOM 682 C CA . ASN A 1 90 ? -1.105 6.066 9.970 1.00 98.44 90 ASN A CA 1
ATOM 683 C C . ASN A 1 90 ? -1.397 4.675 9.402 1.00 98.44 90 ASN A C 1
ATOM 685 O O . ASN A 1 90 ? -0.877 4.333 8.345 1.00 98.44 90 ASN A O 1
ATOM 689 N N . THR A 1 91 ? -2.233 3.871 10.065 1.00 98.56 91 THR A N 1
ATOM 690 C CA . THR A 1 91 ? -2.614 2.556 9.531 1.00 98.56 91 THR A CA 1
ATOM 691 C C . THR A 1 91 ? -3.391 2.718 8.225 1.00 98.56 91 THR A C 1
ATOM 693 O O . THR A 1 91 ? -3.031 2.078 7.239 1.00 98.56 91 THR A O 1
ATOM 696 N N . LEU A 1 92 ? -4.371 3.628 8.183 1.00 98.50 92 LEU A N 1
ATOM 697 C CA . LEU A 1 92 ? -5.098 4.006 6.967 1.00 98.50 92 LEU A CA 1
ATOM 698 C C . LEU A 1 92 ? -4.140 4.426 5.853 1.00 98.50 92 LEU A C 1
ATOM 700 O O . LEU A 1 92 ? -4.195 3.884 4.748 1.00 98.50 92 LEU A O 1
ATOM 704 N N . TYR A 1 93 ? -3.218 5.337 6.166 1.00 98.75 93 TYR A N 1
ATOM 705 C CA . TYR A 1 93 ? -2.229 5.811 5.211 1.00 98.75 93 TYR A CA 1
ATOM 706 C C . TYR A 1 93 ? -1.378 4.678 4.636 1.00 98.75 93 TYR A C 1
ATOM 708 O O . TYR A 1 93 ? -1.128 4.675 3.441 1.00 98.75 93 TYR A O 1
ATOM 716 N N . LEU A 1 94 ? -0.946 3.697 5.434 1.00 98.81 94 LEU A N 1
ATOM 717 C CA . LEU A 1 94 ? -0.114 2.599 4.927 1.00 98.81 94 LEU A CA 1
ATOM 718 C C . LEU A 1 94 ? -0.859 1.692 3.937 1.00 98.81 94 LEU A C 1
ATOM 720 O O . LEU A 1 94 ? -0.260 1.258 2.952 1.00 98.81 94 LEU A O 1
ATOM 724 N N . PHE A 1 95 ? -2.156 1.441 4.150 1.00 98.75 95 PHE A N 1
ATOM 725 C CA . PHE A 1 95 ? -2.991 0.775 3.142 1.00 98.75 95 PHE A CA 1
ATOM 726 C C . PHE A 1 95 ? -3.090 1.625 1.874 1.00 98.75 95 PHE A C 1
ATOM 728 O O . PHE A 1 95 ? -2.841 1.130 0.775 1.00 98.75 95 PHE A O 1
ATOM 735 N N . GLY A 1 96 ? -3.399 2.913 2.035 1.00 98.62 96 GLY A N 1
ATOM 736 C CA . GLY A 1 96 ? -3.499 3.857 0.929 1.00 98.62 96 GLY A CA 1
ATOM 737 C C . GLY A 1 96 ? -2.216 3.947 0.105 1.00 98.62 96 GLY A C 1
ATOM 738 O O . GLY A 1 96 ? -2.248 3.798 -1.113 1.00 98.62 96 GLY A O 1
ATOM 739 N N . GLN A 1 97 ? -1.081 4.142 0.771 1.00 98.62 97 GLN A N 1
ATOM 740 C CA . GLN A 1 97 ? 0.239 4.267 0.165 1.00 98.62 97 GLN A CA 1
ATOM 741 C C . GLN A 1 97 ? 0.590 3.022 -0.650 1.00 98.62 97 GLN A C 1
ATOM 743 O O . GLN A 1 97 ? 1.067 3.149 -1.777 1.00 98.62 97 GLN A O 1
ATOM 748 N N . TYR A 1 98 ? 0.332 1.822 -0.119 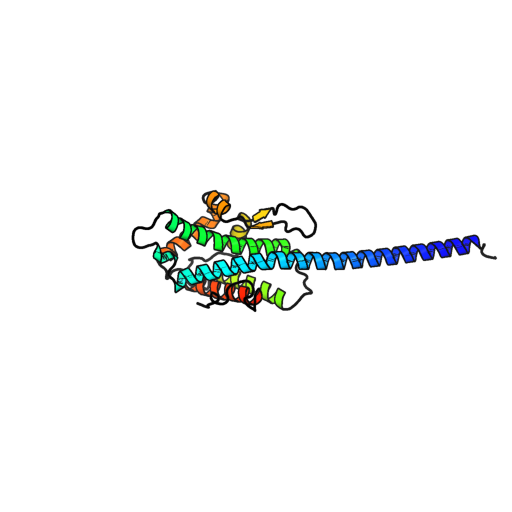1.00 98.75 98 TYR A N 1
ATOM 749 C CA . TYR A 1 98 ? 0.536 0.586 -0.871 1.00 98.75 98 TYR A CA 1
ATOM 750 C C . TYR A 1 98 ? -0.302 0.566 -2.157 1.00 98.75 98 TYR A C 1
ATOM 752 O O . TYR A 1 98 ? 0.252 0.389 -3.242 1.00 98.75 98 TYR A O 1
ATOM 760 N N . PHE A 1 99 ? -1.613 0.809 -2.064 1.00 98.62 99 PHE A N 1
ATOM 761 C CA . PHE A 1 99 ? -2.484 0.811 -3.242 1.00 98.62 99 PHE A CA 1
ATOM 762 C C . PHE A 1 99 ? -2.135 1.918 -4.242 1.00 98.62 99 PHE A C 1
ATOM 764 O O . PHE A 1 99 ? -2.247 1.705 -5.448 1.00 98.62 99 PHE A O 1
ATOM 771 N N . CYS A 1 100 ? -1.657 3.069 -3.769 1.00 97.81 100 CYS A N 1
ATOM 772 C CA . CYS A 1 100 ? -1.178 4.147 -4.623 1.00 97.81 100 CYS A CA 1
ATOM 773 C C . CYS A 1 100 ? 0.036 3.704 -5.444 1.00 97.81 100 CYS A C 1
ATOM 775 O O . CYS A 1 100 ? 0.016 3.824 -6.664 1.00 97.81 100 CYS A O 1
ATOM 777 N N . TRP A 1 101 ? 1.050 3.090 -4.825 1.00 95.75 101 TRP A N 1
ATOM 778 C CA . TRP A 1 101 ? 2.213 2.585 -5.566 1.00 95.75 101 TRP A CA 1
ATOM 779 C C . TRP A 1 101 ? 1.868 1.461 -6.542 1.00 95.75 101 TRP A C 1
ATOM 781 O O . TRP A 1 101 ? 2.444 1.403 -7.629 1.00 95.75 101 TRP A O 1
ATOM 791 N N . VAL A 1 102 ? 0.898 0.607 -6.205 1.00 94.75 102 VAL A N 1
ATOM 792 C CA . VAL A 1 102 ? 0.357 -0.383 -7.151 1.00 94.75 102 VAL A CA 1
ATOM 793 C C . VAL A 1 102 ? -0.318 0.307 -8.341 1.00 94.75 102 VAL A C 1
ATOM 795 O O . VAL A 1 102 ? -0.112 -0.101 -9.484 1.00 94.75 102 VAL A O 1
ATOM 798 N N . GLU A 1 103 ? -1.081 1.374 -8.109 1.00 94.44 103 GLU A N 1
ATOM 799 C CA . GLU A 1 103 ? -1.737 2.143 -9.170 1.00 94.44 103 GLU A CA 1
ATOM 800 C C . GLU A 1 103 ? -0.736 2.932 -10.031 1.00 94.44 103 GLU A C 1
ATOM 802 O O . GLU A 1 103 ? -0.876 2.947 -11.256 1.00 94.44 103 GLU A O 1
ATOM 807 N N . ILE A 1 104 ? 0.305 3.524 -9.434 1.00 91.31 104 ILE A N 1
ATOM 808 C CA . ILE A 1 104 ? 1.419 4.156 -10.160 1.00 91.31 104 ILE A CA 1
ATOM 809 C C . ILE A 1 104 ? 2.081 3.120 -11.063 1.00 91.31 104 ILE A C 1
ATOM 811 O O . ILE A 1 104 ? 2.182 3.337 -12.270 1.00 91.31 104 ILE A O 1
ATOM 815 N N . LEU A 1 105 ? 2.446 1.957 -10.509 1.00 87.50 105 LEU A N 1
ATOM 816 C CA . LEU A 1 105 ? 3.039 0.878 -11.290 1.00 87.50 105 LEU A CA 1
ATOM 817 C C . LEU A 1 105 ? 2.117 0.458 -12.434 1.00 87.50 105 LEU A C 1
ATOM 819 O O . LEU A 1 105 ? 2.593 0.266 -13.542 1.00 87.50 105 LEU A O 1
ATOM 823 N N . ARG A 1 106 ? 0.804 0.356 -12.210 1.00 85.94 106 ARG A N 1
ATOM 824 C CA . ARG A 1 106 ? -0.167 -0.002 -13.252 1.00 85.94 106 ARG A CA 1
ATOM 825 C C . ARG A 1 106 ? -0.229 1.043 -14.371 1.00 85.94 106 ARG A C 1
ATOM 827 O O . ARG A 1 106 ? -0.218 0.661 -15.542 1.00 85.94 106 ARG A O 1
ATOM 834 N N . ARG A 1 107 ? -0.301 2.337 -14.036 1.00 85.00 107 ARG A N 1
ATOM 835 C CA . ARG A 1 107 ? -0.341 3.450 -15.010 1.00 85.00 107 ARG A CA 1
ATOM 836 C C . ARG A 1 107 ? 0.936 3.533 -15.834 1.00 85.00 107 ARG A C 1
ATOM 838 O O . ARG A 1 107 ? 0.872 3.796 -17.030 1.00 85.00 107 ARG A O 1
ATOM 845 N N . GLU A 1 108 ? 2.061 3.253 -15.195 1.00 77.25 108 GLU A N 1
ATOM 846 C CA . GLU A 1 108 ? 3.392 3.296 -15.793 1.00 77.25 108 GLU A CA 1
ATOM 847 C C . GLU A 1 108 ? 3.821 1.920 -16.353 1.00 77.25 108 GLU A C 1
ATOM 849 O O . GLU A 1 108 ? 4.857 1.797 -16.997 1.00 77.25 108 GLU A O 1
ATOM 854 N N . SER A 1 109 ? 3.012 0.862 -16.187 1.00 63.72 109 SER A N 1
ATOM 855 C CA . SER A 1 109 ? 3.349 -0.507 -16.632 1.00 63.72 109 SER A CA 1
ATOM 856 C C . SER A 1 109 ? 3.420 -0.659 -18.150 1.00 63.72 109 SER A C 1
ATOM 858 O O . SER A 1 109 ? 3.926 -1.668 -18.633 1.00 63.72 109 SER A O 1
ATOM 860 N N . GLN A 1 110 ? 3.015 0.363 -18.914 1.00 54.06 110 GLN A N 1
ATOM 861 C CA . GLN A 1 110 ? 3.302 0.457 -20.350 1.00 54.06 110 GLN A CA 1
ATOM 862 C C . GLN A 1 110 ? 4.817 0.434 -20.654 1.00 54.06 110 GLN A C 1
ATOM 864 O O . GLN A 1 110 ? 5.198 0.254 -21.808 1.00 54.06 110 GLN A O 1
ATOM 869 N N . PHE A 1 111 ? 5.671 0.579 -19.631 1.00 49.84 111 PHE A N 1
ATOM 870 C CA . PHE A 1 111 ? 7.128 0.490 -19.714 1.00 49.84 111 PHE A CA 1
ATOM 871 C C . PHE A 1 111 ? 7.721 -0.850 -19.229 1.00 49.84 111 PHE A C 1
ATOM 873 O O . PHE A 1 111 ? 8.932 -1.025 -19.307 1.00 49.84 111 PHE A O 1
ATOM 880 N N . LEU A 1 112 ? 6.921 -1.811 -18.751 1.00 52.88 112 LEU A N 1
ATOM 881 C CA . LEU A 1 112 ? 7.412 -3.159 -18.426 1.00 52.88 112 LEU A CA 1
ATOM 882 C C . LEU A 1 112 ? 7.407 -4.007 -19.710 1.00 52.88 112 LEU A C 1
ATOM 884 O O . LEU A 1 112 ? 6.360 -4.467 -20.163 1.00 52.88 112 LEU A O 1
ATOM 888 N N . ASP A 1 113 ? 8.572 -4.146 -20.346 1.00 48.16 113 ASP A N 1
ATOM 889 C CA . ASP A 1 113 ? 8.761 -4.925 -21.575 1.00 48.16 113 ASP A CA 1
ATOM 890 C C . ASP A 1 113 ? 8.329 -6.399 -21.372 1.00 48.16 113 ASP A C 1
ATOM 892 O O . ASP A 1 113 ? 8.913 -7.100 -20.542 1.00 48.16 113 ASP A O 1
ATOM 896 N N . PRO A 1 114 ? 7.378 -6.936 -22.165 1.00 47.78 114 PRO A N 1
ATOM 897 C CA . PRO A 1 114 ? 6.962 -8.343 -22.108 1.00 47.78 114 PRO A CA 1
ATOM 898 C C . PRO A 1 114 ? 8.088 -9.372 -22.328 1.00 47.78 114 PRO A C 1
ATOM 900 O O . PRO A 1 114 ? 7.867 -10.575 -22.151 1.00 47.78 114 PRO A O 1
ATOM 903 N N . ARG A 1 115 ? 9.279 -8.941 -22.766 1.00 47.84 115 ARG A N 1
ATOM 904 C CA . ARG A 1 115 ? 10.414 -9.807 -23.118 1.00 47.84 115 ARG A CA 1
ATOM 905 C C . ARG A 1 115 ? 11.463 -9.983 -22.011 1.00 47.84 115 ARG A C 1
ATOM 907 O O . ARG A 1 115 ? 12.461 -10.661 -22.249 1.00 47.84 115 ARG A O 1
ATOM 914 N N . SER A 1 116 ? 11.244 -9.461 -20.801 1.00 51.62 116 SER A N 1
ATOM 915 C CA . SER A 1 116 ? 12.224 -9.500 -19.705 1.00 51.62 116 SER A CA 1
ATOM 916 C C . SER A 1 116 ? 11.791 -10.365 -18.505 1.00 51.62 116 SER A C 1
ATOM 918 O O . SER A 1 116 ? 10.838 -10.063 -17.803 1.00 51.62 116 SER A O 1
ATOM 920 N N . ARG A 1 117 ? 12.574 -11.432 -18.268 1.00 65.44 117 ARG A N 1
ATOM 921 C CA . ARG A 1 117 ? 13.027 -11.972 -16.964 1.00 65.44 117 ARG A CA 1
ATOM 922 C C . ARG A 1 117 ? 11.947 -12.436 -15.966 1.00 65.44 117 ARG A C 1
ATOM 924 O O . ARG A 1 117 ? 11.203 -11.647 -15.406 1.00 65.44 117 ARG A O 1
ATOM 931 N N . GLU A 1 118 ? 11.970 -13.735 -15.649 1.00 71.81 118 GLU A N 1
ATOM 932 C CA . GLU A 1 118 ? 11.204 -14.473 -14.615 1.00 71.81 118 GLU A CA 1
ATOM 933 C C . GLU A 1 118 ? 10.783 -13.660 -13.371 1.00 71.81 118 GLU A C 1
ATOM 935 O O . GLU A 1 118 ? 9.653 -13.769 -12.901 1.00 71.81 118 GLU A O 1
ATOM 940 N N . ARG A 1 119 ? 11.660 -12.775 -12.888 1.00 75.56 119 ARG A N 1
ATOM 941 C CA . ARG A 1 119 ? 11.413 -11.876 -11.756 1.00 75.56 119 ARG A CA 1
ATOM 942 C C . ARG A 1 119 ? 10.269 -10.874 -11.970 1.00 75.56 119 ARG A C 1
ATOM 944 O O . ARG A 1 119 ? 9.544 -10.597 -11.024 1.00 75.56 119 ARG A O 1
ATOM 951 N N . GLU A 1 120 ? 10.091 -10.318 -13.167 1.00 76.50 120 GLU A N 1
ATOM 952 C CA . GLU A 1 120 ? 9.007 -9.359 -13.448 1.00 76.50 120 GLU A CA 1
ATOM 953 C C . GLU A 1 120 ? 7.639 -10.047 -13.444 1.00 76.50 120 GLU A C 1
ATOM 955 O O . GLU A 1 120 ? 6.685 -9.516 -12.876 1.00 76.50 120 GLU A O 1
ATOM 960 N N . ARG A 1 121 ? 7.571 -11.277 -13.974 1.00 80.56 121 ARG A N 1
ATOM 961 C CA . ARG A 1 121 ? 6.381 -12.134 -13.856 1.00 80.56 121 ARG A CA 1
ATOM 962 C C . ARG A 1 121 ? 6.092 -12.476 -12.401 1.00 80.56 121 ARG A C 1
ATOM 964 O O . ARG A 1 121 ? 4.963 -12.309 -11.965 1.00 80.56 121 ARG A O 1
ATOM 971 N N . ALA A 1 122 ? 7.119 -12.840 -11.632 1.00 87.62 122 ALA A N 1
ATOM 972 C CA . ALA A 1 122 ? 6.962 -13.116 -10.208 1.00 87.62 122 ALA A CA 1
ATOM 973 C C . ALA A 1 122 ? 6.399 -11.908 -9.435 1.00 87.62 122 ALA A C 1
ATOM 975 O O . ALA A 1 122 ? 5.538 -12.086 -8.578 1.00 87.62 122 ALA A O 1
ATOM 976 N N . VAL A 1 123 ? 6.831 -10.678 -9.753 1.00 89.25 123 VAL A N 1
ATOM 977 C CA . VAL A 1 123 ? 6.253 -9.457 -9.162 1.00 89.25 123 VAL A CA 1
ATOM 978 C C . VAL A 1 123 ? 4.786 -9.293 -9.561 1.00 89.25 123 VAL A C 1
ATOM 980 O O . VAL A 1 123 ? 3.955 -9.071 -8.684 1.00 89.25 123 VAL A O 1
ATOM 983 N N . ALA A 1 124 ? 4.454 -9.418 -10.849 1.00 87.81 124 ALA A N 1
ATOM 984 C CA . ALA A 1 124 ? 3.077 -9.287 -11.328 1.00 87.81 124 ALA A CA 1
ATOM 985 C C . ALA A 1 124 ? 2.143 -10.327 -10.681 1.00 87.81 124 ALA A C 1
ATOM 987 O O . ALA A 1 124 ? 1.127 -9.959 -10.094 1.00 87.81 124 ALA A O 1
ATOM 988 N N . ASP A 1 125 ? 2.538 -11.600 -10.689 1.00 91.06 125 ASP A N 1
ATOM 989 C CA . ASP A 1 125 ? 1.795 -12.697 -10.060 1.00 91.06 125 ASP A CA 1
ATOM 990 C C . ASP A 1 125 ? 1.627 -12.474 -8.552 1.00 91.06 125 ASP A C 1
ATOM 992 O O . ASP A 1 125 ? 0.604 -12.826 -7.960 1.00 91.06 125 ASP A O 1
ATOM 996 N N . GLN A 1 126 ? 2.628 -11.881 -7.897 1.00 96.06 126 GLN A N 1
ATOM 997 C CA . GLN A 1 126 ? 2.555 -11.609 -6.469 1.00 96.06 126 GLN A CA 1
ATOM 998 C C . GLN A 1 126 ? 1.640 -10.425 -6.137 1.00 96.06 126 GLN A C 1
ATOM 1000 O O . GLN A 1 126 ? 0.902 -10.492 -5.153 1.00 96.06 126 GLN A O 1
ATOM 1005 N N . LEU A 1 127 ? 1.628 -9.372 -6.959 1.00 95.44 127 LEU A N 1
ATOM 1006 C CA . LEU A 1 127 ? 0.672 -8.266 -6.833 1.00 95.44 127 LEU A CA 1
ATOM 1007 C C . LEU A 1 127 ? -0.773 -8.756 -6.985 1.00 95.44 127 LEU A C 1
ATOM 1009 O O . LEU A 1 127 ? -1.651 -8.344 -6.226 1.00 95.44 127 LEU A O 1
ATOM 1013 N N . GLU A 1 128 ? -0.998 -9.688 -7.908 1.00 95.12 128 GLU A N 1
ATOM 1014 C CA . GLU A 1 128 ? -2.282 -10.358 -8.114 1.00 95.12 128 GLU A CA 1
ATOM 1015 C C . GLU A 1 128 ? -2.732 -11.148 -6.876 1.00 95.12 128 GLU A C 1
ATOM 1017 O O . GLU A 1 128 ? -3.857 -10.973 -6.403 1.00 95.12 128 GLU A O 1
ATOM 1022 N N . LYS A 1 129 ? -1.834 -11.925 -6.258 1.00 97.81 129 LYS A N 1
ATOM 1023 C CA . LYS A 1 129 ? -2.128 -12.637 -5.000 1.00 97.81 129 LYS A CA 1
ATOM 1024 C C . LYS A 1 129 ? -2.478 -11.691 -3.852 1.00 97.81 129 LYS A C 1
ATOM 1026 O O . LYS A 1 129 ? -3.379 -11.995 -3.073 1.00 97.81 129 LYS A O 1
ATOM 1031 N N . ILE A 1 130 ? -1.790 -10.552 -3.729 1.00 98.44 130 ILE A N 1
ATOM 1032 C CA . ILE A 1 130 ? -2.103 -9.558 -2.687 1.00 98.44 130 ILE A CA 1
ATOM 1033 C C . ILE A 1 130 ? -3.490 -8.960 -2.933 1.00 98.44 130 ILE A C 1
ATOM 1035 O O . ILE A 1 130 ? -4.298 -8.868 -2.008 1.00 98.44 130 ILE A O 1
ATOM 1039 N N . ARG A 1 131 ? -3.790 -8.599 -4.186 1.00 97.50 131 ARG A N 1
ATOM 1040 C CA . ARG A 1 131 ? -5.103 -8.087 -4.584 1.00 97.50 131 ARG A CA 1
ATOM 1041 C C . ARG A 1 131 ? -6.222 -9.065 -4.228 1.00 97.50 131 ARG A C 1
ATOM 1043 O O . ARG A 1 131 ? -7.257 -8.648 -3.704 1.00 97.50 131 ARG A O 1
ATOM 1050 N N . ASP A 1 132 ? -6.009 -10.349 -4.488 1.00 97.81 132 ASP A N 1
ATOM 1051 C CA . ASP A 1 132 ? -6.986 -11.398 -4.210 1.00 97.81 132 ASP A CA 1
ATOM 1052 C C . ASP A 1 132 ? -7.119 -11.699 -2.715 1.00 97.81 132 ASP A C 1
ATOM 1054 O O . ASP A 1 132 ? -8.237 -11.899 -2.242 1.00 97.81 132 ASP A O 1
ATOM 1058 N N . ALA A 1 133 ? -6.030 -11.626 -1.943 1.00 97.88 133 ALA A N 1
ATOM 1059 C CA . ALA A 1 133 ? -6.081 -11.752 -0.487 1.00 97.88 133 ALA A CA 1
ATOM 1060 C C . ALA A 1 133 ? -6.996 -10.690 0.153 1.00 97.88 133 ALA A C 1
ATOM 1062 O O . ALA A 1 133 ? -7.734 -10.998 1.088 1.00 97.88 133 ALA A O 1
ATOM 1063 N N . PHE A 1 134 ? -7.008 -9.463 -0.378 1.00 98.25 134 PHE A N 1
ATOM 1064 C CA . PHE A 1 134 ? -7.952 -8.425 0.043 1.00 98.25 134 PHE A CA 1
ATOM 1065 C C . PHE A 1 134 ? -9.384 -8.669 -0.447 1.00 98.25 134 PHE A C 1
ATOM 1067 O O . PHE A 1 134 ? -10.331 -8.515 0.325 1.00 98.25 134 PHE A O 1
ATOM 1074 N N . ALA A 1 135 ? -9.551 -9.022 -1.723 1.00 97.62 135 ALA A N 1
ATOM 1075 C CA . ALA A 1 135 ? -10.859 -9.045 -2.379 1.00 97.62 135 ALA A CA 1
ATOM 1076 C C . ALA A 1 135 ? -11.660 -10.338 -2.159 1.00 97.62 135 ALA A C 1
ATOM 1078 O O . ALA A 1 135 ? -12.875 -10.340 -2.373 1.00 97.62 135 ALA A O 1
ATOM 1079 N N . SER A 1 136 ? -11.003 -11.439 -1.779 1.00 94.75 136 SER A N 1
ATOM 1080 C CA . SER A 1 136 ? -11.643 -12.752 -1.706 1.00 94.75 136 SER A CA 1
ATOM 1081 C C . SER A 1 136 ? -12.818 -12.765 -0.724 1.00 94.75 136 SER A C 1
ATOM 1083 O O . SER A 1 136 ? -12.725 -12.323 0.430 1.00 94.75 136 SER A O 1
ATOM 1085 N N . SER A 1 137 ? -13.937 -13.309 -1.210 1.00 93.00 137 SER A N 1
ATOM 1086 C CA . SER A 1 137 ? -15.135 -13.577 -0.411 1.00 93.00 137 SER A CA 1
ATOM 1087 C C . SER A 1 137 ? -15.108 -14.947 0.263 1.00 93.00 137 SER A C 1
ATOM 1089 O O . SER A 1 137 ? -15.965 -15.208 1.100 1.00 93.00 137 SER A O 1
ATOM 1091 N N . ASP A 1 138 ? -14.111 -15.777 -0.049 1.00 93.56 138 ASP A N 1
ATOM 1092 C CA . ASP A 1 138 ? -13.924 -17.095 0.566 1.00 93.56 138 ASP A CA 1
ATOM 1093 C C . ASP A 1 138 ? -13.243 -16.988 1.939 1.00 93.56 138 ASP A C 1
ATOM 1095 O O . ASP A 1 138 ? -13.284 -17.916 2.746 1.00 93.56 138 ASP A O 1
ATOM 1099 N N . VAL A 1 139 ? -12.619 -15.841 2.230 1.00 93.25 139 VAL A N 1
ATOM 1100 C CA . VAL A 1 139 ? -12.035 -15.554 3.542 1.00 93.25 139 VAL A CA 1
ATOM 1101 C C . VAL A 1 139 ? -13.149 -15.146 4.518 1.00 93.25 139 VAL A C 1
ATOM 1103 O O . VAL A 1 139 ? -13.860 -14.175 4.237 1.00 93.25 139 VAL A O 1
ATOM 1106 N N . PRO A 1 140 ? -13.289 -15.817 5.680 1.00 90.31 140 PRO A N 1
ATOM 1107 C CA . PRO A 1 140 ? -14.351 -15.531 6.640 1.00 90.31 140 PRO A CA 1
ATOM 1108 C C . PRO A 1 140 ? -14.403 -14.065 7.095 1.00 90.31 140 PRO A C 1
ATOM 1110 O O . PRO A 1 140 ? -13.380 -13.457 7.420 1.00 90.31 140 PRO A O 1
ATOM 1113 N N . GLY A 1 141 ? -15.622 -13.524 7.173 1.00 91.25 141 GLY A N 1
ATOM 1114 C CA . GLY A 1 141 ? -15.894 -12.158 7.624 1.00 91.25 141 GLY A CA 1
ATOM 1115 C C . GLY A 1 141 ? -15.621 -11.079 6.569 1.00 91.25 141 GLY A C 1
ATOM 1116 O O . GLY A 1 141 ? -14.800 -11.241 5.664 1.00 91.25 141 GLY A O 1
ATOM 1117 N N . ALA A 1 142 ? -16.315 -9.946 6.700 1.00 94.62 142 ALA A N 1
ATOM 1118 C CA . ALA A 1 142 ? -16.214 -8.821 5.766 1.00 94.62 142 ALA A CA 1
ATOM 1119 C C . ALA A 1 142 ? -15.122 -7.800 6.131 1.00 94.62 142 ALA A C 1
ATOM 1121 O O . ALA A 1 142 ? -14.740 -7.015 5.273 1.00 94.62 142 ALA A O 1
ATOM 1122 N N . THR A 1 143 ? -14.598 -7.826 7.360 1.00 97.31 143 THR A N 1
ATOM 1123 C CA . THR A 1 143 ? -13.604 -6.854 7.840 1.00 97.31 143 THR A CA 1
ATOM 1124 C C . THR A 1 143 ? -12.344 -6.857 6.975 1.00 97.31 143 THR A C 1
ATOM 1126 O O . THR A 1 143 ? -11.720 -7.907 6.781 1.00 97.31 143 THR A O 1
ATOM 1129 N N . LEU A 1 144 ? -11.960 -5.682 6.477 1.00 97.25 144 LEU A N 1
ATOM 1130 C CA . LEU A 1 144 ? -10.875 -5.443 5.524 1.00 97.25 144 LEU A CA 1
ATOM 1131 C C . LEU A 1 144 ? -11.052 -6.141 4.171 1.00 97.25 144 LEU A C 1
ATOM 1133 O O . LEU A 1 144 ? -10.073 -6.308 3.440 1.00 97.25 144 LEU A O 1
ATOM 1137 N N . ARG A 1 145 ? -12.268 -6.570 3.812 1.00 98.06 145 ARG A N 1
ATOM 1138 C CA . ARG A 1 145 ? -12.545 -7.021 2.447 1.00 98.06 145 ARG A CA 1
ATOM 1139 C C . ARG A 1 145 ? -12.656 -5.795 1.553 1.00 98.06 145 ARG A C 1
ATOM 1141 O O . ARG A 1 145 ? -13.662 -5.098 1.581 1.00 98.06 145 ARG A O 1
ATOM 1148 N N . ILE A 1 146 ? -11.624 -5.575 0.749 1.00 98.19 146 ILE A N 1
ATOM 1149 C CA . ILE A 1 146 ? -11.534 -4.442 -0.170 1.00 98.19 146 ILE A CA 1
ATOM 1150 C C . ILE A 1 146 ? -11.593 -5.010 -1.584 1.00 98.19 146 ILE A C 1
ATOM 1152 O O . ILE A 1 146 ? -10.679 -5.719 -2.016 1.00 98.19 146 ILE A O 1
ATOM 1156 N N . PHE A 1 147 ? -12.667 -4.742 -2.318 1.00 97.94 147 PHE A N 1
ATOM 1157 C CA . PHE A 1 147 ? -12.825 -5.236 -3.680 1.00 97.94 147 PHE A CA 1
ATOM 1158 C C . PHE A 1 147 ? -11.823 -4.585 -4.630 1.00 97.94 147 PHE A C 1
ATOM 1160 O O . PHE A 1 147 ? -11.338 -3.480 -4.409 1.00 97.94 147 PHE A O 1
ATOM 1167 N N . ARG A 1 148 ? -11.536 -5.254 -5.751 1.00 97.44 148 ARG A N 1
ATOM 1168 C CA . ARG A 1 148 ? -10.523 -4.807 -6.724 1.00 97.44 148 ARG A CA 1
ATOM 1169 C C . ARG A 1 148 ? -10.735 -3.359 -7.200 1.00 97.44 148 ARG A C 1
ATOM 1171 O O . ARG A 1 148 ? -9.767 -2.625 -7.370 1.00 97.44 148 ARG A O 1
ATOM 1178 N N . GLY A 1 149 ? -11.991 -2.946 -7.393 1.00 97.81 149 GLY A N 1
ATOM 1179 C CA . GLY A 1 149 ? -12.337 -1.568 -7.760 1.00 97.81 149 GLY A CA 1
ATOM 1180 C C . GLY A 1 149 ? -12.069 -0.557 -6.641 1.00 97.81 149 GLY A C 1
ATOM 1181 O O . GLY A 1 149 ? -11.567 0.527 -6.914 1.00 97.81 149 GLY A O 1
ATOM 1182 N N . GLU A 1 150 ? -12.331 -0.930 -5.387 1.00 98.31 150 GLU A N 1
ATOM 1183 C CA . GLU A 1 150 ? -12.074 -0.092 -4.209 1.00 98.31 150 GLU A CA 1
ATOM 1184 C C . GLU A 1 150 ? -10.574 0.043 -3.945 1.00 98.31 150 GLU A C 1
ATOM 1186 O O . GLU A 1 150 ? -10.098 1.150 -3.729 1.00 98.31 150 GLU A O 1
ATOM 1191 N N . GLN A 1 151 ? -9.811 -1.052 -4.056 1.00 98.44 151 GLN A N 1
ATOM 1192 C CA . GLN A 1 151 ? -8.345 -1.028 -3.963 1.00 98.44 151 GLN A CA 1
ATOM 1193 C C . GLN A 1 151 ? -7.757 -0.018 -4.955 1.00 98.44 151 GLN A C 1
ATOM 1195 O O . GLN A 1 151 ? -6.914 0.803 -4.599 1.00 98.44 151 GLN A O 1
ATOM 1200 N N . ARG A 1 152 ? -8.252 -0.039 -6.199 1.00 97.44 152 ARG A N 1
ATOM 1201 C CA . ARG A 1 152 ? -7.853 0.921 -7.226 1.00 97.44 152 ARG A CA 1
ATOM 1202 C C . ARG A 1 152 ? -8.255 2.345 -6.855 1.00 97.44 152 ARG A C 1
ATOM 1204 O O . ARG A 1 152 ? -7.411 3.229 -6.915 1.00 97.44 152 ARG A O 1
ATOM 1211 N N . ALA A 1 153 ? -9.504 2.570 -6.461 1.00 98.25 153 ALA A N 1
ATOM 1212 C CA . ALA A 1 153 ? -9.983 3.903 -6.113 1.00 98.25 153 ALA A CA 1
ATOM 1213 C C . ALA A 1 153 ? -9.207 4.517 -4.934 1.00 98.25 153 ALA A C 1
ATOM 1215 O O . ALA A 1 153 ? -8.834 5.686 -5.000 1.00 98.25 153 ALA A O 1
ATOM 1216 N N . ILE A 1 154 ? -8.885 3.717 -3.909 1.00 98.50 154 ILE A N 1
ATOM 1217 C CA . ILE A 1 154 ? -8.025 4.114 -2.784 1.00 98.50 154 ILE A CA 1
ATOM 1218 C C . ILE A 1 154 ? -6.649 4.574 -3.289 1.00 98.50 154 ILE A C 1
ATOM 1220 O O . ILE A 1 154 ? -6.156 5.616 -2.860 1.00 98.50 154 ILE A O 1
ATOM 1224 N N . GLY A 1 155 ? -6.041 3.833 -4.221 1.00 97.88 155 GLY A N 1
ATOM 1225 C CA . GLY A 1 155 ? -4.783 4.244 -4.842 1.00 97.88 155 GLY A CA 1
ATOM 1226 C C . GLY A 1 155 ? -4.921 5.534 -5.656 1.00 97.88 155 GLY A C 1
ATOM 1227 O O . GLY A 1 155 ? -4.129 6.457 -5.497 1.00 97.88 155 GLY A O 1
ATOM 1228 N N . GLU A 1 156 ? -5.963 5.640 -6.484 1.00 97.56 156 GLU A N 1
ATOM 1229 C CA . GLU A 1 156 ? -6.198 6.791 -7.363 1.00 97.56 156 GLU A CA 1
ATOM 1230 C C . GLU A 1 156 ? -6.408 8.106 -6.604 1.00 97.56 156 GLU A C 1
ATOM 1232 O O . GLU A 1 156 ? -6.005 9.168 -7.090 1.00 97.56 156 GLU A O 1
ATOM 1237 N N . VAL A 1 157 ? -7.030 8.070 -5.421 1.00 97.88 157 VAL A N 1
ATOM 1238 C CA . VAL A 1 157 ? -7.247 9.290 -4.631 1.00 97.88 157 VAL A CA 1
ATOM 1239 C C . VAL A 1 157 ? -5.989 9.820 -3.949 1.00 97.88 157 VAL A C 1
ATOM 1241 O O . VAL A 1 157 ? -5.985 10.993 -3.573 1.00 97.88 157 VAL A O 1
ATOM 1244 N N . LEU A 1 158 ? -4.930 9.009 -3.862 1.00 98.00 158 LEU A N 1
ATOM 1245 C CA . LEU A 1 158 ? -3.624 9.395 -3.325 1.00 98.00 158 LEU A CA 1
ATOM 1246 C C . LEU A 1 158 ? -2.571 9.702 -4.395 1.00 98.00 158 LEU A C 1
ATOM 1248 O O . LEU A 1 158 ? -1.425 9.967 -4.044 1.00 98.00 158 LEU A O 1
ATOM 1252 N N . LEU A 1 159 ? -2.922 9.674 -5.678 1.00 95.88 159 LEU A N 1
ATOM 1253 C CA . LEU A 1 159 ? -1.994 10.065 -6.737 1.00 95.88 159 LEU A CA 1
ATOM 1254 C C . LEU A 1 159 ? -1.770 11.575 -6.749 1.00 95.88 159 LEU A C 1
ATOM 1256 O O . LEU A 1 159 ? -2.730 12.348 -6.783 1.00 95.88 159 LEU A O 1
ATOM 1260 N N . GLU A 1 160 ? -0.508 11.976 -6.841 1.00 93.88 160 GLU A N 1
ATOM 1261 C CA . GLU A 1 160 ? -0.100 13.357 -7.081 1.00 93.88 160 GLU A CA 1
ATOM 1262 C C . GLU A 1 160 ? 0.799 13.433 -8.323 1.00 93.88 160 GLU A C 1
ATOM 1264 O O . GLU A 1 160 ? 1.547 12.492 -8.598 1.00 93.88 160 GLU A O 1
ATOM 1269 N N . PRO A 1 161 ? 0.728 14.508 -9.126 1.00 90.44 161 PRO A N 1
ATOM 1270 C CA . PRO A 1 161 ? 1.681 14.715 -10.207 1.00 90.44 161 PRO A CA 1
ATOM 1271 C C . PRO A 1 161 ? 3.099 14.818 -9.640 1.00 90.44 161 PRO A C 1
ATOM 1273 O O . PRO A 1 161 ? 3.366 15.638 -8.762 1.00 90.44 161 PRO A O 1
ATOM 1276 N N . ALA A 1 162 ? 4.020 14.016 -10.161 1.00 84.31 162 ALA A N 1
ATOM 1277 C CA . ALA A 1 162 ? 5.434 14.210 -9.882 1.00 84.31 162 ALA A CA 1
ATOM 1278 C C . ALA A 1 162 ? 5.907 15.425 -10.695 1.00 84.31 162 ALA A C 1
ATOM 1280 O O . ALA A 1 162 ? 5.705 15.482 -11.905 1.00 84.31 162 ALA A O 1
ATOM 1281 N N . GLY A 1 163 ? 6.486 16.425 -10.025 1.00 70.94 163 GLY A N 1
ATOM 1282 C CA . GLY A 1 163 ? 6.728 17.773 -10.564 1.00 70.94 163 GLY A CA 1
ATOM 1283 C C . GLY A 1 163 ? 7.786 17.907 -11.669 1.00 70.94 163 GLY A C 1
ATOM 1284 O O . GLY A 1 163 ? 8.436 18.945 -11.743 1.00 70.94 163 GLY A O 1
ATOM 1285 N N . GLY A 1 164 ? 8.011 16.884 -12.495 1.00 64.81 164 GLY A N 1
ATOM 1286 C CA . GLY A 1 164 ? 8.950 16.950 -13.608 1.00 64.81 164 GLY A CA 1
ATOM 1287 C C . GLY A 1 164 ? 8.317 16.557 -14.939 1.00 64.81 164 GLY A C 1
ATOM 1288 O O . GLY A 1 164 ? 7.761 15.471 -15.085 1.00 64.81 164 GLY A O 1
ATOM 1289 N N . ASP A 1 165 ? 8.486 17.429 -15.930 1.00 60.41 165 ASP A N 1
ATOM 1290 C CA . ASP A 1 165 ? 8.086 17.195 -17.312 1.00 60.41 165 ASP A CA 1
ATOM 1291 C C . ASP A 1 165 ? 9.296 16.719 -18.124 1.00 60.41 165 ASP A C 1
ATOM 1293 O O . ASP A 1 165 ? 10.270 17.448 -18.313 1.00 60.41 165 ASP A O 1
ATOM 1297 N N . GLY A 1 166 ? 9.268 15.472 -18.602 1.00 61.69 166 GLY A N 1
ATOM 1298 C CA . GLY A 1 166 ? 10.316 14.960 -19.484 1.00 61.69 166 GLY A CA 1
ATOM 1299 C C . GLY A 1 166 ? 10.272 13.447 -19.722 1.00 61.69 166 GLY A C 1
ATOM 1300 O O . GLY A 1 166 ? 9.716 12.701 -18.911 1.00 61.69 166 GLY A O 1
ATOM 1301 N N . PRO A 1 167 ? 10.863 12.952 -20.827 1.00 57.53 167 PRO A N 1
ATOM 1302 C CA . PRO A 1 167 ? 11.027 11.519 -21.055 1.00 57.53 167 PRO A CA 1
ATOM 1303 C C . PRO A 1 167 ? 11.840 10.877 -19.920 1.00 57.53 167 PRO A C 1
ATOM 1305 O O . PRO A 1 167 ? 12.923 11.351 -19.591 1.00 57.53 167 PRO A O 1
ATOM 1308 N N . GLY A 1 168 ? 11.330 9.796 -19.320 1.00 61.50 168 GLY A N 1
ATOM 1309 C CA . GLY A 1 168 ? 12.010 9.089 -18.224 1.00 61.50 168 GLY A CA 1
ATOM 1310 C C . GLY A 1 168 ? 11.827 9.698 -16.831 1.00 61.50 168 GLY A C 1
ATOM 1311 O O . GLY A 1 168 ? 12.381 9.176 -15.863 1.00 61.50 168 GLY A O 1
ATOM 1312 N N . VAL A 1 169 ? 11.033 10.764 -16.701 1.00 68.06 169 VAL A N 1
ATOM 1313 C CA . VAL A 1 169 ? 10.605 11.284 -15.401 1.00 68.06 169 VAL A CA 1
ATOM 1314 C C . VAL A 1 169 ? 9.306 10.585 -14.996 1.00 68.06 169 VAL A C 1
ATOM 1316 O O . VAL A 1 169 ? 8.411 10.389 -15.817 1.00 68.06 169 VAL A O 1
ATOM 1319 N N . ALA A 1 170 ? 9.218 10.170 -13.729 1.00 74.31 170 ALA A N 1
ATOM 1320 C CA . ALA A 1 170 ? 7.979 9.625 -13.180 1.00 74.31 170 ALA A CA 1
ATOM 1321 C C . ALA A 1 170 ? 6.915 10.720 -13.249 1.00 74.31 170 ALA A C 1
ATOM 1323 O O . ALA A 1 170 ? 7.209 11.840 -12.847 1.00 74.31 170 ALA A O 1
ATOM 1324 N N . ARG A 1 171 ? 5.722 10.410 -13.766 1.00 81.94 171 ARG A N 1
ATOM 1325 C CA . ARG A 1 171 ? 4.625 11.386 -13.884 1.00 81.94 171 ARG A CA 1
ATOM 1326 C C . ARG A 1 171 ? 3.767 11.456 -12.633 1.00 81.94 171 ARG A C 1
ATOM 1328 O O . ARG A 1 171 ? 3.053 12.432 -12.427 1.00 81.94 171 ARG A O 1
ATOM 1335 N N . TRP A 1 172 ? 3.841 10.419 -11.811 1.00 89.38 172 TRP A N 1
ATOM 1336 C CA . TRP A 1 172 ? 3.050 10.270 -10.605 1.00 89.38 172 TRP A CA 1
ATOM 1337 C C . TRP A 1 172 ? 3.947 10.008 -9.403 1.00 89.38 172 TRP A C 1
ATOM 1339 O O . TRP A 1 172 ? 4.963 9.316 -9.511 1.00 89.38 172 TRP A O 1
ATOM 1349 N N . ASP A 1 173 ? 3.519 10.537 -8.269 1.00 91.56 173 ASP A N 1
ATOM 1350 C CA . ASP A 1 173 ? 4.001 10.219 -6.935 1.00 91.56 173 ASP A CA 1
ATOM 1351 C C . ASP A 1 173 ? 2.805 9.878 -6.035 1.00 91.56 173 ASP A C 1
ATOM 1353 O O . ASP A 1 173 ? 1.639 10.093 -6.392 1.00 91.56 173 ASP A O 1
ATOM 1357 N N . CYS A 1 174 ? 3.092 9.316 -4.870 1.00 95.31 174 CYS A N 1
ATOM 1358 C CA . CYS A 1 174 ? 2.102 9.090 -3.836 1.00 95.31 174 CYS A CA 1
ATOM 1359 C C . CYS A 1 174 ? 2.052 10.295 -2.897 1.00 95.31 174 CYS A C 1
ATOM 1361 O O . CYS A 1 174 ? 3.080 10.724 -2.377 1.00 95.31 174 CYS A O 1
ATOM 1363 N N . MET A 1 175 ? 0.840 10.764 -2.603 1.00 97.00 175 MET A N 1
ATOM 1364 C CA . MET A 1 175 ? 0.575 11.750 -1.560 1.00 97.00 175 MET A CA 1
ATOM 1365 C C . MET A 1 175 ? 1.301 11.372 -0.267 1.00 97.00 175 MET A C 1
ATOM 1367 O O . MET A 1 175 ? 1.205 10.233 0.199 1.00 97.00 175 MET A O 1
ATOM 1371 N N . GLY A 1 176 ? 2.014 12.335 0.316 1.00 97.31 176 GLY A N 1
ATOM 1372 C CA . GLY A 1 176 ? 2.721 12.151 1.579 1.00 97.31 176 GLY A CA 1
ATOM 1373 C C . GLY A 1 176 ? 1.785 12.096 2.791 1.00 97.31 176 GLY A C 1
ATOM 1374 O O . GLY A 1 176 ? 0.671 12.616 2.768 1.00 97.31 176 GLY A O 1
ATOM 1375 N N . TYR A 1 177 ? 2.263 11.514 3.896 1.00 97.88 177 TYR A N 1
ATOM 1376 C CA . TYR A 1 177 ? 1.461 11.328 5.114 1.00 97.88 177 TYR A CA 1
ATOM 1377 C C . TYR A 1 177 ? 0.915 12.636 5.707 1.00 97.88 177 TYR A C 1
ATOM 1379 O O . TYR A 1 177 ? -0.236 12.671 6.129 1.00 97.88 177 TYR A O 1
ATOM 1387 N N . ALA A 1 178 ? 1.709 13.712 5.725 1.00 97.12 178 ALA A N 1
ATOM 1388 C CA . ALA A 1 178 ? 1.257 15.004 6.248 1.00 97.12 178 ALA A CA 1
ATOM 1389 C C . ALA A 1 178 ? 0.046 15.531 5.459 1.00 97.12 178 ALA A C 1
ATOM 1391 O O . ALA A 1 178 ? -1.005 15.784 6.040 1.00 97.12 178 ALA A O 1
ATOM 1392 N N . SER A 1 179 ? 0.158 15.568 4.128 1.00 97.44 179 SER A N 1
ATOM 1393 C CA . SER A 1 179 ? -0.931 15.982 3.240 1.00 97.44 179 SER A CA 1
ATOM 1394 C C . SER A 1 179 ? -2.131 15.038 3.292 1.00 97.44 179 SER A C 1
ATOM 1396 O O . SER A 1 179 ? -3.267 15.490 3.174 1.00 97.44 179 SER A O 1
ATOM 1398 N N . PHE A 1 180 ? -1.905 13.738 3.503 1.00 98.12 180 PHE A N 1
ATOM 1399 C CA . PHE A 1 180 ? -2.985 12.781 3.733 1.00 98.12 180 PHE A CA 1
ATOM 1400 C C . PHE A 1 180 ? -3.790 13.137 4.983 1.00 98.12 180 PHE A C 1
ATOM 1402 O O . PHE A 1 180 ? -5.008 13.228 4.894 1.00 98.12 180 PHE A O 1
ATOM 1409 N N . VAL A 1 181 ? -3.126 13.378 6.118 1.00 96.81 181 VAL A N 1
ATOM 1410 C CA . VAL A 1 181 ? -3.793 13.748 7.378 1.00 96.81 181 VAL A CA 1
ATOM 1411 C C . VAL A 1 181 ? -4.535 15.078 7.241 1.00 96.81 181 VAL A C 1
ATOM 1413 O O . VAL A 1 181 ? -5.676 15.175 7.674 1.00 96.81 181 VAL A O 1
ATOM 1416 N N . GLU A 1 182 ? -3.937 16.076 6.586 1.00 96.56 182 GLU A N 1
ATOM 1417 C CA . GLU A 1 182 ? -4.581 17.375 6.333 1.00 96.56 182 GLU A CA 1
ATOM 1418 C C . GLU A 1 182 ? -5.847 17.267 5.468 1.00 96.56 182 GLU A C 1
ATOM 1420 O O . GLU A 1 182 ? -6.765 18.073 5.610 1.00 96.56 182 GLU A O 1
ATOM 1425 N N . ARG A 1 183 ? -5.900 16.289 4.555 1.00 96.56 183 ARG A N 1
ATOM 1426 C CA . ARG A 1 183 ? -7.030 16.067 3.635 1.00 96.56 183 ARG A CA 1
ATOM 1427 C C . ARG A 1 183 ? -7.993 14.979 4.112 1.00 96.56 183 ARG A C 1
ATOM 1429 O O . ARG A 1 183 ? -9.011 14.743 3.453 1.00 96.56 183 ARG A O 1
ATOM 1436 N N . LEU A 1 184 ? -7.683 14.295 5.208 1.00 93.31 184 LEU A N 1
ATOM 1437 C CA . LEU A 1 184 ? -8.541 13.285 5.819 1.00 93.31 184 LEU A CA 1
ATOM 1438 C C . LEU A 1 184 ? -9.808 13.983 6.334 1.00 93.31 184 LEU A C 1
ATOM 1440 O O . LEU A 1 184 ? -9.708 15.023 6.976 1.00 93.31 184 LEU A O 1
ATOM 1444 N N . GLY A 1 185 ? -10.999 13.480 6.007 1.00 89.75 185 GLY A N 1
ATOM 1445 C CA . GLY A 1 185 ? -12.257 14.215 6.207 1.00 89.75 185 GLY A CA 1
ATOM 1446 C C . GLY A 1 185 ? -12.766 14.939 4.954 1.00 89.75 185 GLY A C 1
ATOM 1447 O O . GLY A 1 185 ? -13.906 15.398 4.922 1.00 89.75 185 GLY A O 1
ATOM 1448 N N . SER A 1 186 ? -11.952 15.071 3.899 1.00 96.06 186 SER A N 1
ATOM 1449 C CA . SER A 1 186 ? -12.441 15.598 2.618 1.00 96.06 186 SER A CA 1
ATOM 1450 C C . SER A 1 186 ? -13.327 14.573 1.913 1.00 96.06 186 SER A C 1
ATOM 1452 O O . SER A 1 186 ? -13.018 13.383 1.919 1.00 96.06 186 SER A O 1
ATOM 1454 N N . GLU A 1 187 ? -14.369 15.028 1.210 1.00 94.94 187 GLU A N 1
ATOM 1455 C CA . GLU A 1 187 ? -15.302 14.154 0.474 1.00 94.94 187 GLU A CA 1
ATOM 1456 C C . GLU A 1 187 ? -14.575 13.146 -0.438 1.00 94.94 187 GLU A C 1
ATOM 1458 O O . GLU A 1 187 ? -14.951 11.974 -0.529 1.00 94.94 187 GLU A O 1
ATOM 1463 N N . ARG A 1 188 ? -13.483 13.591 -1.076 1.00 93.56 188 ARG A N 1
ATOM 1464 C CA . ARG A 1 188 ? -12.657 12.763 -1.961 1.00 93.56 188 ARG A CA 1
ATOM 1465 C C . ARG A 1 188 ? -12.018 11.579 -1.231 1.00 93.56 188 ARG A C 1
ATOM 1467 O O . ARG A 1 188 ? -12.013 10.485 -1.794 1.00 93.56 188 ARG A O 1
ATOM 1474 N N . LEU A 1 189 ? -11.438 11.791 -0.047 1.00 96.31 189 LEU A N 1
ATOM 1475 C CA . LEU A 1 189 ? -10.788 10.718 0.713 1.00 96.31 189 LEU A CA 1
ATOM 1476 C C . LEU A 1 189 ? -11.805 9.917 1.527 1.00 96.31 189 LEU A C 1
ATOM 1478 O O . LEU A 1 189 ? -11.760 8.689 1.502 1.00 96.31 189 LEU A O 1
ATOM 1482 N N . ASP A 1 190 ? -12.758 10.579 2.176 1.00 94.88 190 ASP A N 1
ATOM 1483 C CA . ASP A 1 190 ? -13.723 9.940 3.075 1.00 94.88 190 ASP A CA 1
ATOM 1484 C C . ASP A 1 190 ? -14.547 8.862 2.389 1.00 94.88 190 ASP A C 1
ATOM 1486 O O . ASP A 1 190 ? -14.765 7.795 2.962 1.00 94.88 190 ASP A O 1
ATOM 1490 N N . ARG A 1 191 ? -14.932 9.076 1.126 1.00 96.25 191 ARG A N 1
ATOM 1491 C CA . ARG A 1 191 ? -15.664 8.068 0.352 1.00 96.25 191 ARG A CA 1
ATOM 1492 C C . ARG A 1 191 ? -14.973 6.699 0.336 1.00 96.25 191 ARG A C 1
ATOM 1494 O O . ARG A 1 191 ? -15.659 5.680 0.314 1.00 96.25 191 ARG A O 1
ATOM 1501 N N . TRP A 1 192 ? -13.642 6.673 0.327 1.00 97.44 192 TRP A N 1
ATOM 1502 C CA . TRP A 1 192 ? -12.854 5.445 0.191 1.00 97.44 192 TRP A CA 1
ATOM 1503 C C . TRP A 1 192 ? -12.182 5.014 1.496 1.00 97.44 192 TRP A C 1
ATOM 1505 O O . TRP A 1 192 ? -11.990 3.820 1.714 1.00 97.44 192 TRP A O 1
ATOM 1515 N N . PHE A 1 193 ? -11.852 5.958 2.379 1.00 97.94 193 PHE A N 1
ATOM 1516 C CA . PHE A 1 193 ? -11.171 5.673 3.641 1.00 97.94 193 PHE A CA 1
ATOM 1517 C C . PHE A 1 193 ? -12.124 5.460 4.821 1.00 97.94 193 PHE A C 1
ATOM 1519 O O . PHE A 1 193 ? -11.729 4.782 5.765 1.00 97.94 193 PHE A O 1
ATOM 1526 N N . SER A 1 194 ? -13.368 5.950 4.787 1.00 97.50 194 SER A N 1
ATOM 1527 C CA . SER A 1 194 ? -14.320 5.748 5.891 1.00 97.50 194 SER A CA 1
ATOM 1528 C C . SER A 1 194 ? -14.684 4.275 6.133 1.00 97.50 194 SER A C 1
ATOM 1530 O O . SER A 1 194 ? -14.642 3.857 7.291 1.00 97.50 194 SER A O 1
ATOM 1532 N N . PRO A 1 195 ? -14.955 3.440 5.104 1.00 97.38 195 PRO A N 1
ATOM 1533 C CA . PRO A 1 195 ? -15.164 2.005 5.319 1.00 97.38 195 PRO A CA 1
ATOM 1534 C C . PRO A 1 195 ? -13.933 1.323 5.934 1.00 97.38 195 PRO A C 1
ATOM 1536 O O . PRO A 1 195 ? -14.047 0.555 6.886 1.00 97.38 195 PRO A O 1
ATOM 1539 N N . LEU A 1 196 ? -12.737 1.672 5.447 1.00 97.62 196 LEU A N 1
ATOM 1540 C CA . LEU A 1 196 ? -11.479 1.134 5.960 1.00 97.62 196 LEU A CA 1
ATOM 1541 C C . LEU A 1 196 ? -11.203 1.581 7.405 1.00 97.62 196 LEU A C 1
ATOM 1543 O O . LEU A 1 196 ? -10.690 0.803 8.209 1.00 97.62 196 LEU A O 1
ATOM 1547 N N . ARG A 1 197 ? -11.563 2.821 7.755 1.00 98.19 197 ARG A N 1
ATOM 1548 C CA . ARG A 1 197 ? -11.476 3.344 9.125 1.00 98.19 197 ARG A CA 1
ATOM 1549 C C . ARG A 1 197 ? -12.369 2.541 10.055 1.00 98.19 197 ARG A C 1
ATOM 1551 O O . ARG A 1 197 ? -11.885 2.096 11.091 1.00 98.19 197 ARG A O 1
ATOM 1558 N N . ALA A 1 198 ? -13.621 2.314 9.661 1.00 98.00 198 ALA A N 1
ATOM 1559 C CA . ALA A 1 198 ? -14.562 1.523 10.445 1.00 98.00 198 ALA A CA 1
ATOM 1560 C C . ALA A 1 198 ? -14.030 0.103 10.701 1.00 98.00 198 ALA A C 1
ATOM 1562 O O . ALA A 1 198 ? -14.100 -0.385 11.827 1.00 98.00 198 ALA A O 1
ATOM 1563 N N . ASP A 1 199 ? -13.413 -0.530 9.700 1.00 98.06 199 ASP A N 1
ATOM 1564 C CA . ASP A 1 199 ? -12.775 -1.839 9.867 1.00 98.06 199 ASP A CA 1
ATOM 1565 C C . ASP A 1 199 ? -11.581 -1.804 10.833 1.00 98.06 199 ASP A C 1
ATOM 1567 O O . ASP A 1 199 ? -11.451 -2.680 11.689 1.00 98.06 199 ASP A O 1
ATOM 1571 N N . ILE A 1 200 ? -10.705 -0.799 10.733 1.00 97.62 200 ILE A N 1
ATOM 1572 C CA . ILE A 1 200 ? -9.553 -0.650 11.638 1.00 97.62 200 ILE A CA 1
ATOM 1573 C C . ILE A 1 200 ? -10.021 -0.388 13.076 1.00 97.62 200 ILE A C 1
ATOM 1575 O O . ILE A 1 200 ? -9.456 -0.943 14.020 1.00 97.62 200 ILE A O 1
ATOM 1579 N N . GLU A 1 201 ? -11.061 0.422 13.262 1.00 96.56 201 GLU A N 1
ATOM 1580 C CA . GLU A 1 201 ? -11.672 0.671 14.569 1.00 96.56 201 GLU A CA 1
ATOM 1581 C C . GLU A 1 201 ? -12.351 -0.583 15.132 1.00 96.56 201 GLU A C 1
ATOM 1583 O O . GLU A 1 201 ? -12.224 -0.861 16.327 1.00 96.56 201 GLU A O 1
ATOM 1588 N N . ALA A 1 202 ? -12.996 -1.386 14.283 1.00 96.25 202 ALA A N 1
ATOM 1589 C CA . ALA A 1 202 ? -13.551 -2.675 14.674 1.00 96.25 202 ALA A CA 1
ATOM 1590 C C . ALA A 1 202 ? -12.446 -3.646 15.121 1.00 96.25 202 ALA A C 1
ATOM 1592 O O . ALA A 1 202 ? -12.566 -4.239 16.189 1.00 96.25 202 ALA A O 1
ATOM 1593 N N . ILE A 1 203 ? -11.335 -3.742 14.379 1.00 96.38 203 ILE A N 1
ATOM 1594 C CA . ILE A 1 203 ? -10.159 -4.553 14.756 1.00 96.38 203 ILE A CA 1
ATOM 1595 C C . ILE A 1 203 ? -9.536 -4.061 16.061 1.00 96.38 203 ILE A C 1
ATOM 1597 O O . ILE A 1 203 ? -9.048 -4.852 16.869 1.00 96.38 203 ILE A O 1
ATOM 1601 N N . ARG A 1 204 ? -9.516 -2.743 16.278 1.00 94.12 204 ARG A N 1
ATOM 1602 C CA . ARG A 1 204 ? -9.032 -2.166 17.530 1.00 94.12 204 ARG A CA 1
ATOM 1603 C C . ARG A 1 204 ? -9.858 -2.678 18.714 1.00 94.12 204 ARG A C 1
ATOM 1605 O O . ARG A 1 204 ? -9.263 -3.057 19.720 1.00 94.12 204 ARG A O 1
ATOM 1612 N N . SER A 1 205 ? -11.184 -2.700 18.583 1.00 92.94 205 SER A N 1
ATOM 1613 C CA . SER A 1 205 ? -12.112 -3.165 19.623 1.00 92.94 205 SER A CA 1
ATOM 1614 C C . SER A 1 205 ? -12.119 -4.689 19.790 1.00 92.94 205 SER A C 1
ATOM 1616 O O . SER A 1 205 ? -12.137 -5.181 20.916 1.00 92.94 205 SER A O 1
ATOM 1618 N N . ASP A 1 206 ? -12.062 -5.435 18.686 1.00 94.00 206 ASP A N 1
ATOM 1619 C CA . ASP A 1 206 ? -11.973 -6.894 18.651 1.00 94.00 206 ASP A CA 1
ATOM 1620 C C . ASP A 1 206 ? -10.838 -7.341 17.705 1.00 94.00 206 ASP A C 1
ATOM 1622 O O . ASP A 1 206 ? -11.033 -7.465 16.491 1.00 94.00 206 ASP A O 1
ATOM 1626 N N . PRO A 1 207 ? -9.641 -7.640 18.251 1.00 89.00 207 PRO A N 1
ATOM 1627 C CA . PRO A 1 207 ? -8.481 -8.066 17.467 1.00 89.00 207 PRO A CA 1
ATOM 1628 C C . PRO A 1 207 ? -8.653 -9.392 16.713 1.00 89.00 207 PRO A C 1
ATOM 1630 O O . PRO A 1 207 ? -7.773 -9.764 15.930 1.00 89.00 207 PRO A O 1
ATOM 1633 N N . GLY A 1 208 ? -9.727 -10.147 16.976 1.00 92.88 208 GLY A N 1
ATOM 1634 C CA . GLY A 1 208 ? -10.066 -11.344 16.212 1.00 92.88 208 GLY A CA 1
ATOM 1635 C C . GLY A 1 208 ? -10.594 -11.022 14.811 1.00 92.88 208 GLY A C 1
ATOM 1636 O O . GLY A 1 208 ? -10.414 -11.825 13.888 1.00 92.88 208 GLY A O 1
ATOM 1637 N N . LEU A 1 209 ? -11.195 -9.842 14.625 1.00 95.69 209 LEU A N 1
ATOM 1638 C CA . LEU A 1 209 ? -11.791 -9.435 13.356 1.00 95.69 209 LEU A CA 1
ATOM 1639 C C . LEU A 1 209 ? -10.733 -9.267 12.265 1.00 95.69 209 LEU A C 1
ATOM 1641 O O . LEU A 1 209 ? -9.630 -8.776 12.490 1.00 95.69 209 LEU A O 1
ATOM 1645 N N . GLY A 1 210 ? -11.055 -9.732 11.056 1.00 93.81 210 GLY A N 1
ATOM 1646 C CA . GLY A 1 210 ? -10.167 -9.626 9.894 1.00 93.81 210 GLY A CA 1
ATOM 1647 C C . GLY A 1 210 ? -8.840 -10.393 10.007 1.00 93.81 210 GLY A C 1
ATOM 1648 O O . GLY A 1 210 ? -8.058 -10.360 9.058 1.00 93.81 210 GLY A O 1
ATOM 1649 N N . ARG A 1 211 ? -8.573 -11.116 11.110 1.00 96.50 211 ARG A N 1
ATOM 1650 C CA . ARG A 1 211 ? -7.290 -11.793 11.365 1.00 96.50 211 ARG A CA 1
ATOM 1651 C C . ARG A 1 211 ? -6.875 -12.711 10.219 1.00 96.50 211 ARG A C 1
ATOM 1653 O O . ARG A 1 211 ? -5.738 -12.629 9.770 1.00 96.50 211 ARG A O 1
ATOM 1660 N N . ALA A 1 212 ? -7.786 -13.556 9.731 1.00 96.69 212 ALA A N 1
ATOM 1661 C CA . ALA A 1 212 ? -7.498 -14.482 8.634 1.00 96.69 212 ALA A CA 1
ATOM 1662 C C . ALA A 1 212 ? -7.039 -13.739 7.367 1.00 96.69 212 ALA A C 1
ATOM 1664 O O . ALA A 1 212 ? -6.019 -14.084 6.774 1.00 96.69 212 ALA A O 1
ATOM 1665 N N . ARG A 1 213 ? -7.745 -12.663 7.003 1.00 97.75 213 ARG A N 1
ATOM 1666 C CA . ARG A 1 213 ? -7.411 -11.822 5.849 1.00 97.75 213 ARG A CA 1
ATOM 1667 C C . ARG A 1 213 ? -6.074 -11.115 6.025 1.00 97.75 213 ARG A C 1
ATOM 1669 O O . ARG A 1 213 ? -5.244 -11.143 5.126 1.00 97.75 213 ARG A O 1
ATOM 1676 N N . LEU A 1 214 ? -5.842 -10.530 7.196 1.00 97.75 214 LEU A N 1
ATOM 1677 C CA . LEU A 1 214 ? -4.589 -9.856 7.523 1.00 97.75 214 LEU A CA 1
ATOM 1678 C C . LEU A 1 214 ? -3.381 -10.800 7.471 1.00 97.75 214 LEU A C 1
ATOM 1680 O O . LEU A 1 214 ? -2.339 -10.400 6.964 1.00 97.75 214 LEU A O 1
ATOM 1684 N N . VAL A 1 215 ? -3.515 -12.049 7.929 1.00 98.06 215 VAL A N 1
ATOM 1685 C CA . VAL A 1 215 ? -2.453 -13.064 7.802 1.00 98.06 215 VAL A CA 1
ATOM 1686 C C . VAL A 1 215 ? -2.144 -13.345 6.330 1.00 98.06 215 VAL A C 1
ATOM 1688 O O . VAL A 1 215 ? -0.985 -13.258 5.929 1.00 98.06 215 VAL A O 1
ATOM 1691 N N . LEU A 1 216 ? -3.169 -13.602 5.507 1.00 98.25 216 LEU A N 1
ATOM 1692 C CA . LEU A 1 216 ? -2.995 -13.852 4.070 1.00 98.25 216 LEU A CA 1
ATOM 1693 C C . LEU A 1 216 ? -2.326 -12.670 3.359 1.00 98.25 216 LEU A C 1
ATOM 1695 O O . LEU A 1 216 ? -1.374 -12.851 2.599 1.00 98.25 216 LEU A O 1
ATOM 1699 N N . VAL A 1 217 ? -2.791 -11.452 3.644 1.00 98.56 217 VAL A N 1
ATOM 1700 C CA . VAL A 1 217 ? -2.222 -10.217 3.099 1.00 98.56 217 VAL A CA 1
ATOM 1701 C C . VAL A 1 217 ? -0.770 -10.045 3.545 1.00 98.56 217 VAL A C 1
ATOM 1703 O O . VAL A 1 217 ? 0.081 -9.749 2.710 1.00 98.56 217 VAL A O 1
ATOM 1706 N N . GLN A 1 218 ? -0.451 -10.256 4.825 1.00 98.44 218 GLN A N 1
ATOM 1707 C CA . GLN A 1 218 ? 0.916 -10.106 5.330 1.00 98.44 218 GLN A CA 1
ATOM 1708 C C . GLN A 1 218 ? 1.867 -11.117 4.693 1.00 98.44 218 GLN A C 1
ATOM 1710 O O . GLN A 1 218 ? 2.935 -10.723 4.231 1.00 98.44 218 GLN A O 1
ATOM 1715 N N . HIS A 1 219 ? 1.472 -12.389 4.587 1.00 98.56 219 HIS A N 1
ATOM 1716 C CA . HIS A 1 219 ? 2.267 -13.411 3.901 1.00 98.56 219 HIS A CA 1
ATOM 1717 C C . HIS A 1 219 ? 2.498 -13.051 2.429 1.00 98.56 219 HIS A C 1
ATOM 1719 O O . HIS A 1 219 ? 3.607 -13.226 1.912 1.00 98.56 219 HIS A O 1
ATOM 1725 N N . ALA A 1 220 ? 1.474 -12.531 1.750 1.00 98.50 220 ALA A N 1
ATOM 1726 C CA . ALA A 1 220 ? 1.572 -12.138 0.351 1.00 98.50 220 ALA A CA 1
ATOM 1727 C C . ALA A 1 220 ? 2.464 -10.895 0.155 1.00 98.50 220 ALA A C 1
ATOM 1729 O O . ALA A 1 220 ? 3.324 -10.896 -0.727 1.00 98.50 220 ALA A O 1
ATOM 1730 N N . LEU A 1 221 ? 2.329 -9.870 0.999 1.00 98.62 221 LEU A N 1
ATOM 1731 C CA . LEU A 1 221 ? 3.193 -8.685 0.986 1.00 98.62 221 LEU A CA 1
ATOM 1732 C C . LEU A 1 221 ? 4.644 -9.041 1.305 1.00 98.62 221 LEU A C 1
ATOM 1734 O O . LEU A 1 221 ? 5.558 -8.551 0.650 1.00 98.62 221 LEU A O 1
ATOM 1738 N N . LEU A 1 222 ? 4.869 -9.915 2.285 1.00 97.81 222 LEU A N 1
ATOM 1739 C CA . LEU A 1 222 ? 6.213 -10.330 2.660 1.00 97.81 222 LEU A CA 1
ATOM 1740 C C . LEU A 1 222 ? 6.906 -11.096 1.527 1.00 97.81 222 LEU A C 1
ATOM 1742 O O . LEU A 1 222 ? 8.066 -10.839 1.228 1.00 97.81 222 LEU A O 1
ATOM 1746 N N . THR A 1 223 ? 6.165 -11.954 0.826 1.00 97.81 223 THR A N 1
ATOM 1747 C CA . THR A 1 223 ? 6.674 -12.629 -0.378 1.00 97.81 223 THR A CA 1
ATOM 1748 C C . THR A 1 223 ? 7.035 -11.617 -1.474 1.00 97.81 223 THR A C 1
ATOM 1750 O O . THR A 1 223 ? 8.053 -11.769 -2.141 1.00 97.81 223 THR A O 1
ATOM 1753 N N . LEU A 1 224 ? 6.256 -10.539 -1.646 1.00 96.44 224 LEU A N 1
ATOM 1754 C CA . LEU A 1 224 ? 6.616 -9.457 -2.573 1.00 96.44 224 LEU A CA 1
ATOM 1755 C C . LEU A 1 224 ? 7.913 -8.752 -2.147 1.00 96.44 224 LEU A C 1
ATOM 1757 O O . LEU A 1 224 ? 8.774 -8.502 -2.988 1.00 96.44 224 LEU A O 1
ATOM 1761 N N . VAL A 1 225 ? 8.077 -8.468 -0.853 1.00 96.19 225 VAL A N 1
ATOM 1762 C CA . VAL A 1 225 ? 9.312 -7.890 -0.297 1.00 96.19 225 VAL A CA 1
ATOM 1763 C C . VAL A 1 225 ? 10.515 -8.800 -0.570 1.00 96.19 225 VAL A C 1
ATOM 1765 O O . VAL A 1 225 ? 11.553 -8.309 -1.002 1.00 96.19 225 VAL A O 1
ATOM 1768 N N . GLU A 1 226 ? 10.378 -10.115 -0.392 1.00 94.69 226 GLU A N 1
ATOM 1769 C CA . GLU A 1 226 ? 11.426 -11.105 -0.688 1.00 94.69 226 GLU A CA 1
ATOM 1770 C C . GLU A 1 226 ? 11.788 -11.141 -2.186 1.00 94.69 226 GLU A C 1
ATOM 1772 O O . GLU A 1 226 ? 12.964 -11.230 -2.534 1.00 94.69 226 GLU A O 1
ATOM 1777 N N . ILE A 1 227 ? 10.812 -10.992 -3.090 1.00 91.50 227 ILE A N 1
ATOM 1778 C CA . ILE A 1 227 ? 11.059 -10.907 -4.542 1.00 91.50 227 ILE A CA 1
ATOM 1779 C C . ILE A 1 227 ? 11.793 -9.605 -4.911 1.00 91.50 227 ILE A C 1
ATOM 1781 O O . ILE A 1 227 ? 12.663 -9.590 -5.793 1.00 91.50 227 ILE A O 1
ATOM 1785 N N . LEU A 1 228 ? 11.437 -8.487 -4.275 1.00 90.19 228 LEU A N 1
ATOM 1786 C CA . LEU A 1 228 ? 11.988 -7.163 -4.578 1.00 90.19 228 LEU A CA 1
ATOM 1787 C C . LEU A 1 228 ? 13.365 -6.925 -3.933 1.00 90.19 228 LEU A C 1
ATOM 1789 O O . LEU A 1 228 ? 14.218 -6.295 -4.559 1.00 90.19 228 LEU A O 1
ATOM 1793 N N . ASP A 1 229 ? 13.615 -7.481 -2.749 1.00 91.19 229 ASP A N 1
ATOM 1794 C CA . ASP A 1 229 ? 14.848 -7.308 -1.971 1.00 91.19 229 ASP A CA 1
ATOM 1795 C C . ASP A 1 229 ? 15.301 -8.635 -1.321 1.00 91.19 229 ASP A C 1
ATOM 1797 O O . ASP A 1 229 ? 15.227 -8.782 -0.098 1.00 91.19 229 ASP A O 1
ATOM 1801 N N . PRO A 1 230 ? 15.753 -9.624 -2.116 1.00 90.25 230 PRO A N 1
ATOM 1802 C CA . PRO A 1 230 ? 16.039 -10.983 -1.640 1.00 90.25 230 PRO A CA 1
ATOM 1803 C C . PRO A 1 230 ? 17.159 -11.053 -0.596 1.00 90.25 230 PRO A C 1
ATOM 1805 O O . PRO A 1 230 ? 17.108 -11.884 0.303 1.00 90.25 230 PRO A O 1
ATOM 1808 N N . GLU A 1 231 ? 18.144 -10.158 -0.678 1.00 89.38 231 GLU A N 1
ATOM 1809 C CA . GLU A 1 231 ? 19.304 -10.124 0.224 1.00 89.38 231 GLU A CA 1
ATOM 1810 C C . GLU A 1 231 ? 19.064 -9.277 1.484 1.00 89.38 231 GLU A C 1
ATOM 1812 O O . GLU A 1 231 ? 19.948 -9.163 2.329 1.00 89.38 231 GLU A O 1
ATOM 1817 N N . ALA A 1 232 ? 17.875 -8.678 1.622 1.00 90.38 232 ALA A N 1
ATOM 1818 C CA . ALA A 1 232 ? 17.551 -7.747 2.703 1.00 90.38 232 ALA A CA 1
ATOM 1819 C C . ALA A 1 232 ? 18.525 -6.562 2.819 1.00 90.38 232 ALA A C 1
ATOM 1821 O O . ALA A 1 232 ? 18.816 -6.080 3.915 1.00 90.38 232 ALA A O 1
ATOM 1822 N N . GLY A 1 233 ? 19.015 -6.080 1.674 1.00 89.38 233 GLY A N 1
ATOM 1823 C CA . GLY A 1 233 ? 19.941 -4.952 1.610 1.00 89.38 233 GLY A CA 1
ATOM 1824 C C . GLY A 1 233 ? 19.254 -3.598 1.779 1.00 89.38 233 GLY A C 1
ATOM 1825 O O . GLY A 1 233 ? 19.925 -2.610 2.070 1.00 89.38 233 GLY A O 1
ATOM 1826 N N . ARG A 1 234 ? 17.928 -3.534 1.596 1.00 86.44 234 ARG A N 1
ATOM 1827 C CA . ARG A 1 234 ? 17.163 -2.276 1.604 1.00 86.44 234 ARG A CA 1
ATOM 1828 C C . ARG A 1 234 ? 16.140 -2.196 2.721 1.00 86.44 234 ARG A C 1
ATOM 1830 O O . ARG A 1 234 ? 15.912 -1.125 3.271 1.00 86.44 234 ARG A O 1
ATOM 1837 N N . THR A 1 235 ? 15.548 -3.325 3.102 1.00 91.94 235 THR A N 1
ATOM 1838 C CA . THR A 1 235 ? 14.642 -3.398 4.255 1.00 9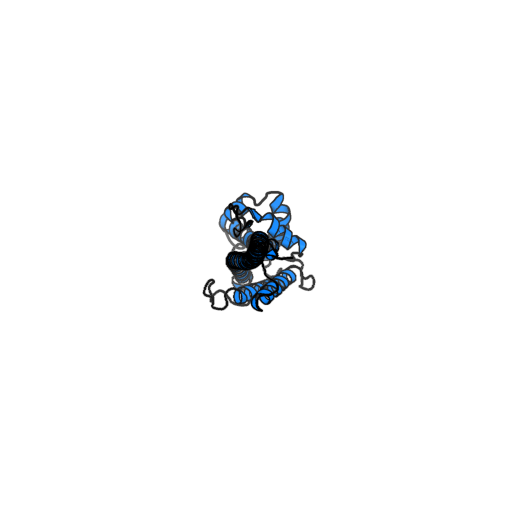1.94 235 THR A CA 1
ATOM 1839 C C . THR A 1 235 ? 15.125 -4.421 5.277 1.00 91.94 235 THR A C 1
ATOM 1841 O O . THR A 1 235 ? 15.736 -5.429 4.931 1.00 91.94 235 THR A O 1
ATOM 1844 N N . SER A 1 236 ? 14.844 -4.177 6.560 1.00 89.38 236 SER A N 1
ATOM 1845 C CA . SER A 1 236 ? 15.377 -5.000 7.652 1.00 89.38 236 SER A CA 1
ATOM 1846 C C . SER A 1 236 ? 14.893 -6.450 7.578 1.00 89.38 236 SER A C 1
ATOM 1848 O O . SER A 1 236 ? 13.710 -6.724 7.786 1.00 89.38 236 SER A O 1
ATOM 1850 N N . GLY A 1 237 ? 15.820 -7.394 7.390 1.00 83.31 237 GLY A N 1
ATOM 1851 C CA . GLY A 1 237 ? 15.525 -8.832 7.421 1.00 83.31 237 GLY A CA 1
ATOM 1852 C C . GLY A 1 237 ? 14.949 -9.317 8.759 1.00 83.31 237 GLY A C 1
ATOM 1853 O O . GLY A 1 237 ? 14.145 -10.241 8.786 1.00 83.31 237 GLY A O 1
ATOM 1854 N N . ARG A 1 238 ? 15.261 -8.645 9.878 1.00 86.62 238 ARG A N 1
ATOM 1855 C CA . ARG A 1 238 ? 14.709 -8.980 11.206 1.00 86.62 238 ARG A CA 1
ATOM 1856 C C . ARG A 1 238 ? 13.194 -8.774 11.290 1.00 86.62 238 ARG A C 1
ATOM 1858 O O . ARG A 1 238 ? 12.532 -9.413 12.096 1.00 86.62 238 ARG A O 1
ATOM 1865 N N . MET A 1 239 ? 12.654 -7.864 10.484 1.00 85.38 239 MET A N 1
ATOM 1866 C CA . MET A 1 239 ? 11.234 -7.493 10.484 1.00 85.38 239 MET A CA 1
ATOM 1867 C C . MET A 1 239 ? 10.430 -8.255 9.416 1.00 85.38 239 MET A C 1
ATOM 1869 O O . MET A 1 239 ? 9.298 -7.887 9.108 1.00 85.38 239 MET A O 1
ATOM 1873 N N . ARG A 1 240 ? 11.021 -9.308 8.838 1.00 89.62 240 ARG A N 1
ATOM 1874 C CA . ARG A 1 240 ? 10.439 -10.183 7.811 1.00 89.62 240 ARG A CA 1
ATOM 1875 C C . ARG A 1 240 ? 9.936 -11.502 8.401 1.00 89.62 240 ARG A C 1
ATOM 1877 O O . ARG A 1 240 ? 10.168 -12.573 7.852 1.00 89.62 240 ARG A O 1
ATOM 1884 N N . GLU A 1 241 ? 9.277 -11.437 9.554 1.00 91.38 241 GLU A N 1
ATOM 1885 C CA . GLU A 1 241 ? 8.691 -12.619 10.193 1.00 91.38 241 GLU A CA 1
ATOM 1886 C C . GLU A 1 241 ? 7.301 -12.903 9.600 1.00 91.38 241 GLU A C 1
ATOM 1888 O O . GLU A 1 241 ? 6.458 -12.008 9.490 1.00 91.38 241 GLU A O 1
ATOM 1893 N N . ARG A 1 242 ? 7.056 -14.160 9.213 1.00 94.00 242 ARG A N 1
ATOM 1894 C CA . ARG A 1 242 ? 5.725 -14.630 8.800 1.00 94.00 242 ARG A CA 1
ATOM 1895 C C . ARG A 1 242 ? 4.856 -14.854 10.037 1.00 94.00 242 ARG A C 1
ATOM 1897 O O . ARG A 1 242 ? 5.311 -15.451 11.011 1.00 94.00 242 ARG A O 1
ATOM 1904 N N . LEU A 1 243 ? 3.622 -14.351 9.978 1.00 91.94 243 LEU A N 1
ATOM 1905 C CA . LEU A 1 243 ? 2.602 -14.515 11.020 1.00 91.94 243 LEU A CA 1
ATOM 1906 C C . LEU A 1 243 ? 2.161 -15.958 11.243 1.00 91.94 243 LEU A C 1
ATOM 1908 O O . LEU A 1 243 ? 2.072 -16.683 10.225 1.00 91.94 243 LEU A O 1
#

Radius of gyration: 26.05 Å; chains: 1; bounding box: 46×35×107 Å

Foldseek 3Di:
DDDDVVVVVVVVVVVVVVVVVVVVVVVVVVVVVVVLLVLLVLLVVVLLQQLLVLLLVLLLLLCCCQPVVQLLVPPDDDDDPVSNCCNLLVNLVSLLSNLLSVLLCVVSVVSVDPPDDPLVVLLVVLVVQLQCLQQPPVQPDDQSNQHNVLSNLSNVLQWDQDPDDDRSDRGTDGHDSVVSVVCPVPPSNCVRSVSNSVSSVVCSVPVVPCSRSSLSNSVSSLSSSCSSCVPCPNHDPVSSDRD

Sequence (243 aa):
MTMDASAVATIAAALVAALAALTSAWFAQRSAAASRMHTAEALAVKFREPLLQAAFNLQTRIYNILRQGFLRKFTTGPHPERDVAYSIDNTLYLFGQYFCWVEILRRESQFLDPRSRERERAVADQLEKIRDAFASSDVPGATLRIFRGEQRAIGEVLLEPAGGDGPGVARWDCMGYASFVERLGSERLDRWFSPLRADIEAIRSDPGLGRARLVLVQHALLTLVEILDPEAGRTSGRMRERL

Organism: NCBI:txid1386089